Protein AF-A0A966B1C8-F1 (afdb_monomer_lite)

Structure (mmCIF, N/CA/C/O backbone):
data_AF-A0A966B1C8-F1
#
_entry.id   AF-A0A966B1C8-F1
#
loop_
_atom_site.group_PDB
_atom_site.id
_atom_site.type_symbol
_atom_site.label_atom_id
_atom_site.label_alt_id
_atom_site.label_comp_id
_atom_site.label_asym_id
_atom_site.label_entity_id
_atom_site.label_seq_id
_atom_site.pdbx_PDB_ins_code
_atom_site.Cartn_x
_atom_site.Cartn_y
_atom_site.Cartn_z
_atom_site.occupancy
_atom_site.B_iso_or_equiv
_atom_site.auth_seq_id
_atom_site.auth_comp_id
_atom_site.auth_asym_id
_atom_site.auth_atom_id
_atom_site.pdbx_PDB_model_num
ATOM 1 N N . MET A 1 1 ? 13.349 -4.631 -3.006 1.00 55.78 1 MET A N 1
ATOM 2 C CA . MET A 1 1 ? 12.345 -4.228 -4.010 1.00 55.78 1 MET A CA 1
ATOM 3 C C . MET A 1 1 ? 10.983 -4.462 -3.408 1.00 55.78 1 MET A C 1
ATOM 5 O O . MET A 1 1 ? 10.920 -5.235 -2.453 1.00 55.78 1 MET A O 1
ATOM 9 N N . THR A 1 2 ? 9.955 -3.720 -3.828 1.00 77.06 2 THR A N 1
ATOM 10 C CA . THR A 1 2 ? 8.865 -3.500 -2.881 1.00 77.06 2 THR A CA 1
ATOM 11 C C . THR A 1 2 ? 7.506 -3.206 -3.486 1.00 77.06 2 THR A C 1
ATOM 13 O O . THR A 1 2 ? 7.338 -2.278 -4.272 1.00 77.06 2 THR A O 1
ATOM 16 N N . PHE A 1 3 ? 6.513 -3.916 -2.971 1.00 93.81 3 PHE A N 1
ATOM 17 C CA . PHE A 1 3 ? 5.129 -3.490 -3.008 1.00 93.81 3 PHE A CA 1
ATOM 18 C C . PHE A 1 3 ? 4.892 -2.335 -2.038 1.00 93.81 3 PHE A C 1
ATOM 20 O O . PHE A 1 3 ? 5.454 -2.272 -0.942 1.00 93.81 3 PHE A O 1
ATOM 27 N N . TYR A 1 4 ? 4.004 -1.435 -2.429 1.00 96.00 4 TYR A N 1
ATOM 28 C CA . TYR A 1 4 ? 3.543 -0.354 -1.580 1.00 96.00 4 TYR A CA 1
ATOM 29 C C . TYR A 1 4 ? 2.048 -0.469 -1.375 1.00 96.00 4 TYR A C 1
ATOM 31 O O . TYR A 1 4 ? 1.288 -0.746 -2.304 1.00 96.00 4 TYR A O 1
ATOM 39 N N . GLN A 1 5 ? 1.634 -0.191 -0.150 1.00 96.62 5 GLN A N 1
ATOM 40 C CA . GLN A 1 5 ? 0.244 -0.076 0.238 1.00 96.62 5 GLN A CA 1
ATOM 41 C C . GLN A 1 5 ? -0.094 1.396 0.450 1.00 96.62 5 GLN A C 1
ATOM 43 O O . GLN A 1 5 ? 0.646 2.129 1.106 1.00 96.62 5 GLN A O 1
ATOM 48 N N . ASN A 1 6 ? -1.237 1.834 -0.059 1.00 96.38 6 ASN A N 1
ATOM 49 C CA . ASN A 1 6 ? -1.810 3.131 0.261 1.00 96.38 6 ASN A CA 1
ATOM 50 C C . ASN A 1 6 ? -2.993 2.935 1.223 1.00 96.38 6 ASN A C 1
ATOM 52 O O . ASN A 1 6 ? -4.094 2.557 0.801 1.00 96.38 6 ASN A O 1
ATOM 56 N N . PRO A 1 7 ? -2.791 3.192 2.527 1.00 94.75 7 PRO A N 1
ATOM 57 C CA . PRO A 1 7 ? -3.830 3.014 3.527 1.00 94.75 7 PRO A CA 1
ATOM 58 C C . PRO A 1 7 ? -4.771 4.226 3.635 1.00 94.75 7 PRO A C 1
ATOM 60 O O . PRO A 1 7 ? -5.633 4.214 4.513 1.00 94.75 7 PRO A O 1
ATOM 63 N N . PHE A 1 8 ? -4.604 5.284 2.826 1.00 94.88 8 PHE A N 1
ATOM 64 C CA . PHE A 1 8 ? -5.300 6.574 2.957 1.00 94.88 8 PHE A CA 1
ATOM 65 C C . PHE A 1 8 ? -6.515 6.713 2.021 1.00 94.88 8 PHE A C 1
ATOM 67 O O . PHE A 1 8 ? -6.762 5.863 1.171 1.00 94.88 8 PHE A O 1
ATOM 74 N N . SER A 1 9 ? -7.303 7.787 2.182 1.00 93.25 9 SER A N 1
ATOM 75 C CA . SER A 1 9 ? -8.534 8.050 1.407 1.00 93.25 9 SER A CA 1
ATOM 76 C C . SER A 1 9 ? -8.303 8.653 0.014 1.00 93.25 9 SER A C 1
ATOM 78 O O . SER A 1 9 ? -9.250 8.809 -0.764 1.00 93.25 9 SER A O 1
ATOM 80 N N . PHE A 1 10 ? -7.060 8.994 -0.324 1.00 92.69 10 PHE A N 1
ATOM 81 C CA . PHE A 1 10 ? -6.684 9.632 -1.583 1.00 92.69 10 PHE A CA 1
ATOM 82 C C . PHE A 1 10 ? -5.788 8.716 -2.416 1.00 92.69 10 PHE A C 1
ATOM 84 O O . PHE A 1 10 ? -5.006 7.943 -1.870 1.00 92.69 10 PHE A O 1
ATOM 91 N N . ASP A 1 11 ? -5.908 8.794 -3.741 1.00 93.88 11 ASP A N 1
ATOM 92 C CA . ASP A 1 11 ? -5.020 8.065 -4.648 1.00 93.88 11 ASP A CA 1
ATOM 93 C C . ASP A 1 11 ? -3.616 8.680 -4.575 1.00 93.88 11 ASP A C 1
ATOM 95 O O . ASP A 1 11 ? -3.452 9.900 -4.660 1.00 93.88 11 ASP A O 1
ATOM 99 N N . PHE A 1 12 ? -2.596 7.836 -4.454 1.00 95.06 12 PHE A N 1
ATOM 100 C CA . PHE A 1 12 ? -1.221 8.249 -4.687 1.00 95.06 12 PHE A CA 1
ATOM 101 C C . PHE A 1 12 ? -0.950 8.202 -6.189 1.00 95.06 12 PHE A C 1
ATOM 103 O O . PHE A 1 12 ? -1.266 7.214 -6.851 1.00 95.06 12 PHE A O 1
ATOM 110 N N . GLN A 1 13 ? -0.351 9.264 -6.722 1.00 92.81 13 GLN A N 1
ATOM 111 C CA . GLN A 1 13 ? 0.058 9.348 -8.118 1.00 92.81 13 GLN A CA 1
ATOM 112 C C . GLN A 1 13 ? 1.552 9.661 -8.176 1.00 92.81 13 GLN A C 1
ATOM 114 O O . GLN A 1 13 ? 1.958 10.826 -8.195 1.00 92.81 13 GLN A O 1
ATOM 119 N N . GLY A 1 14 ? 2.372 8.613 -8.206 1.00 89.38 14 GLY A N 1
ATOM 120 C CA . GLY A 1 14 ? 3.809 8.746 -8.376 1.00 89.38 14 GLY A CA 1
ATOM 121 C C . GLY A 1 14 ? 4.131 9.082 -9.824 1.00 89.38 14 GLY A C 1
ATOM 122 O O . GLY A 1 14 ? 3.851 8.290 -10.713 1.00 89.38 14 GLY A O 1
ATOM 123 N N . ASN A 1 15 ? 4.716 10.246 -10.086 1.00 89.00 15 ASN A N 1
ATOM 124 C CA . ASN A 1 15 ? 5.165 10.614 -11.426 1.00 89.00 15 ASN A CA 1
ATOM 125 C C . ASN A 1 15 ? 6.687 10.705 -11.433 1.00 89.00 15 ASN A C 1
ATOM 127 O O . ASN A 1 15 ? 7.268 11.471 -10.656 1.00 89.00 15 ASN A O 1
ATOM 131 N N . LEU A 1 16 ? 7.331 9.951 -12.321 1.00 85.94 16 LEU A N 1
ATOM 132 C CA . LEU A 1 16 ? 8.768 10.072 -12.523 1.00 85.94 16 LEU A CA 1
ATOM 133 C C . LEU A 1 16 ? 9.020 11.276 -13.432 1.00 85.94 16 LEU A C 1
ATOM 135 O O . LEU A 1 16 ? 8.851 11.202 -14.648 1.00 85.94 16 LEU A O 1
ATOM 139 N N . LEU A 1 17 ? 9.355 12.415 -12.826 1.00 79.94 17 LEU A N 1
ATOM 140 C CA . LEU A 1 17 ? 9.581 13.664 -13.548 1.00 79.94 17 LEU A CA 1
ATOM 141 C C . LEU A 1 17 ? 10.876 13.570 -14.356 1.00 79.94 17 LEU A C 1
ATOM 143 O O . LEU A 1 17 ? 11.970 13.792 -13.840 1.00 79.94 17 LEU A O 1
ATOM 147 N N . LEU A 1 18 ? 10.728 13.234 -15.632 1.00 75.56 18 LEU A N 1
ATOM 148 C CA . LEU A 1 18 ? 11.799 13.269 -16.617 1.00 75.56 18 LEU A CA 1
ATOM 149 C C . LEU A 1 18 ? 11.809 14.638 -17.312 1.00 75.56 18 LEU A C 1
ATOM 151 O O . LEU A 1 18 ? 10.839 15.393 -17.236 1.00 75.56 18 LEU A O 1
ATOM 155 N N . GLY A 1 19 ? 12.921 14.985 -17.965 1.00 67.38 19 GLY A N 1
ATOM 156 C CA . GLY A 1 19 ? 13.138 16.320 -18.544 1.00 67.38 19 GLY A CA 1
ATOM 157 C C . GLY A 1 19 ? 12.097 16.776 -19.582 1.00 67.38 19 GLY A C 1
ATOM 158 O O . GLY A 1 19 ? 12.041 17.964 -19.886 1.00 67.38 19 GLY A O 1
ATOM 159 N N . ASP A 1 20 ? 11.258 15.867 -20.091 1.00 70.12 20 ASP A N 1
ATOM 160 C CA . ASP A 1 20 ? 10.137 16.157 -20.990 1.00 70.12 20 ASP A CA 1
ATOM 161 C C . ASP A 1 20 ? 8.803 15.677 -20.396 1.00 70.12 20 ASP A C 1
ATOM 163 O O . ASP A 1 20 ? 8.658 14.533 -19.961 1.00 70.12 20 ASP A O 1
ATOM 167 N N . ARG A 1 21 ? 7.795 16.556 -20.443 1.00 67.81 21 ARG A N 1
ATOM 168 C CA . ARG A 1 21 ? 6.447 16.332 -19.912 1.00 67.81 21 ARG A CA 1
ATOM 169 C C . ARG A 1 21 ? 5.675 15.234 -20.649 1.00 67.81 21 ARG A C 1
ATOM 171 O O . ARG A 1 21 ? 4.786 14.636 -20.047 1.00 67.81 21 ARG A O 1
ATOM 178 N N . HIS A 1 22 ? 5.993 14.963 -21.915 1.00 69.38 22 HIS A N 1
ATOM 179 C CA . HIS A 1 22 ? 5.312 13.926 -22.701 1.00 69.38 22 HIS A CA 1
ATOM 180 C C . HIS A 1 22 ? 5.756 12.500 -22.347 1.00 69.38 22 HIS A C 1
ATOM 182 O O . HIS A 1 22 ? 5.072 11.548 -22.711 1.00 69.38 22 HIS A O 1
ATOM 188 N N . HIS A 1 23 ? 6.856 12.353 -21.604 1.00 72.06 23 HIS A N 1
ATOM 189 C CA . HIS A 1 23 ? 7.478 11.068 -21.282 1.00 72.06 23 HIS A CA 1
ATOM 190 C C . HIS A 1 23 ? 7.514 10.803 -19.772 1.00 72.06 23 HIS A C 1
ATOM 192 O O . HIS A 1 23 ? 8.441 10.166 -19.284 1.00 72.06 23 HIS A O 1
ATOM 198 N N . ILE A 1 24 ? 6.542 11.319 -19.013 1.00 83.06 24 ILE A N 1
ATOM 199 C CA . ILE A 1 24 ? 6.461 11.128 -17.559 1.00 83.06 24 ILE A CA 1
ATOM 200 C C . ILE A 1 24 ? 5.636 9.866 -17.273 1.00 83.06 24 ILE A C 1
ATOM 202 O O . ILE A 1 24 ? 4.405 9.926 -17.359 1.00 83.06 24 ILE A O 1
ATOM 206 N N . PRO A 1 25 ? 6.262 8.724 -16.926 1.00 87.38 25 PRO A N 1
ATOM 207 C CA . PRO A 1 25 ? 5.514 7.549 -16.518 1.00 87.38 25 PRO A CA 1
ATOM 208 C C . PRO A 1 25 ? 4.879 7.782 -15.142 1.00 87.38 25 PRO A C 1
ATOM 210 O O . PRO A 1 25 ? 5.487 8.358 -14.231 1.00 87.38 25 PRO A O 1
ATOM 213 N N . GLY A 1 26 ? 3.628 7.337 -15.023 1.00 89.25 26 GLY A N 1
ATOM 214 C CA . GLY A 1 26 ? 2.834 7.401 -13.802 1.00 89.25 26 GLY A CA 1
ATOM 215 C C . GLY A 1 26 ? 2.690 6.029 -13.142 1.00 89.25 26 GLY A C 1
ATOM 216 O O . GLY A 1 26 ? 2.437 5.034 -13.821 1.00 89.25 26 GLY A O 1
ATOM 217 N N . PHE A 1 27 ? 2.780 6.018 -11.817 1.00 92.06 27 PHE A N 1
ATOM 218 C CA . PHE A 1 27 ? 2.731 4.855 -10.935 1.00 92.06 27 PHE A CA 1
ATOM 219 C C . PHE A 1 27 ? 1.661 5.096 -9.858 1.00 92.06 27 PHE A C 1
ATOM 221 O O . 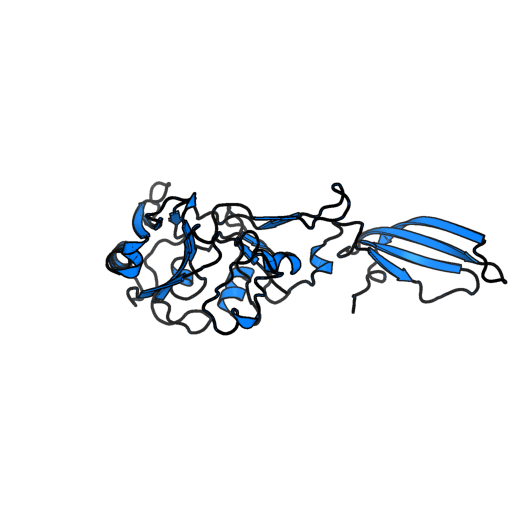PHE A 1 27 ? 1.961 5.614 -8.776 1.00 92.06 27 PHE A O 1
ATOM 228 N N . PRO A 1 28 ? 0.379 4.844 -10.178 1.00 93.19 28 PRO A N 1
ATOM 229 C CA . PRO A 1 28 ? -0.710 5.075 -9.245 1.00 93.19 28 PRO A CA 1
ATOM 230 C C . PRO A 1 28 ? -0.788 3.972 -8.186 1.00 93.19 28 PRO A C 1
ATOM 232 O O . PRO A 1 28 ? -0.783 2.793 -8.525 1.00 93.19 28 PRO A O 1
ATOM 235 N N . VAL A 1 29 ? -1.001 4.348 -6.925 1.00 95.50 29 VAL A N 1
ATOM 236 C CA . VAL A 1 29 ? -1.437 3.422 -5.868 1.00 95.50 29 VAL A CA 1
ATOM 237 C C . VAL A 1 29 ? -2.790 3.893 -5.361 1.00 95.50 29 VAL A C 1
ATOM 239 O O . VAL A 1 29 ? -2.927 4.991 -4.809 1.00 95.50 29 VAL A O 1
ATOM 242 N N . LYS A 1 30 ? -3.820 3.085 -5.607 1.00 95.88 30 LYS A N 1
ATOM 243 C CA . LYS A 1 30 ? -5.205 3.458 -5.307 1.00 95.88 30 LYS A CA 1
ATOM 244 C C . LYS A 1 30 ? -5.430 3.663 -3.817 1.00 95.88 30 LYS A C 1
ATOM 246 O O . LYS A 1 30 ? -4.783 3.038 -2.991 1.00 95.88 30 LYS A O 1
ATOM 251 N N . ARG A 1 31 ? -6.355 4.551 -3.477 1.00 94.94 31 ARG A N 1
ATOM 252 C CA . ARG A 1 31 ? -6.794 4.754 -2.097 1.00 94.94 31 ARG A CA 1
ATOM 253 C C . ARG A 1 31 ? -7.344 3.475 -1.472 1.00 94.94 31 ARG A C 1
ATOM 255 O O . ARG A 1 31 ? -7.846 2.597 -2.176 1.00 94.94 31 ARG A O 1
ATOM 262 N N . ASN A 1 32 ? -7.382 3.442 -0.145 1.00 95.25 32 ASN A N 1
ATOM 263 C CA . ASN A 1 32 ? -8.154 2.454 0.592 1.00 95.25 32 ASN A CA 1
ATOM 264 C C . ASN A 1 32 ? -9.657 2.698 0.407 1.00 95.25 32 ASN A C 1
ATOM 266 O O . ASN A 1 32 ? -10.190 3.743 0.780 1.00 95.25 32 ASN A O 1
ATOM 270 N N . ALA A 1 33 ? -10.353 1.719 -0.173 1.00 91.38 33 ALA A N 1
ATOM 271 C CA . ALA A 1 33 ? -11.790 1.802 -0.420 1.00 91.38 33 ALA A CA 1
ATOM 272 C C . ALA A 1 33 ? -12.627 1.767 0.872 1.00 91.38 33 ALA A C 1
ATOM 274 O O . ALA A 1 33 ? -13.758 2.244 0.874 1.00 91.38 33 ALA A O 1
ATOM 275 N N . GLY A 1 34 ? -12.082 1.222 1.966 1.00 85.62 34 GLY A N 1
ATOM 276 C CA . GLY A 1 34 ? -12.702 1.209 3.296 1.00 85.62 34 GLY A CA 1
ATOM 277 C C . GLY A 1 34 ? -12.485 2.501 4.079 1.00 85.62 34 GLY A C 1
ATOM 278 O O . GLY A 1 34 ? -12.726 2.541 5.285 1.00 85.62 34 GLY A O 1
ATOM 279 N N . ARG A 1 35 ? -11.988 3.555 3.421 1.00 91.25 35 ARG A N 1
ATOM 280 C CA . ARG A 1 35 ? -11.538 4.769 4.085 1.00 91.25 35 ARG A CA 1
ATOM 281 C C . ARG A 1 35 ? -12.211 6.024 3.551 1.00 91.25 35 ARG A C 1
ATOM 283 O O . ARG A 1 35 ? -12.173 6.314 2.358 1.00 91.25 35 ARG A O 1
ATOM 290 N N . GLY A 1 36 ? -12.790 6.788 4.472 1.00 89.06 36 GLY A N 1
ATOM 291 C CA . GLY A 1 36 ? -13.156 8.182 4.257 1.00 89.06 36 GLY A CA 1
ATOM 292 C C . GLY A 1 36 ? -12.055 9.116 4.752 1.00 89.06 36 GLY A C 1
ATOM 293 O O . GLY A 1 36 ? -11.049 8.682 5.310 1.00 89.06 36 GLY A O 1
ATOM 294 N N . ASP A 1 37 ? -12.251 10.416 4.575 1.00 87.25 37 ASP A N 1
ATOM 295 C CA . ASP A 1 37 ? -11.238 11.409 4.945 1.00 87.25 37 ASP A CA 1
ATOM 296 C C . ASP A 1 37 ? -10.959 11.464 6.457 1.00 87.25 37 ASP A C 1
ATOM 298 O O . ASP A 1 37 ? -9.845 11.777 6.870 1.00 87.25 37 ASP A O 1
ATOM 302 N N . ASP A 1 38 ? -11.954 11.136 7.286 1.00 91.69 38 ASP A N 1
ATOM 303 C CA . ASP A 1 38 ? -11.872 11.139 8.749 1.00 91.69 38 ASP A CA 1
ATOM 304 C C . ASP A 1 38 ? -12.222 9.786 9.397 1.00 91.69 38 ASP A C 1
ATOM 306 O O . ASP A 1 38 ? -12.244 9.681 10.626 1.00 91.69 38 ASP A O 1
ATOM 310 N N . LEU A 1 39 ? -12.501 8.746 8.607 1.00 93.00 39 LEU A N 1
ATOM 311 C CA . LEU A 1 39 ? -12.979 7.457 9.112 1.00 93.00 39 LEU A CA 1
ATOM 312 C C . LEU A 1 39 ? -12.324 6.268 8.412 1.00 93.00 39 LEU A C 1
ATOM 314 O O . LEU A 1 39 ? -12.053 6.317 7.215 1.00 93.00 39 LEU A O 1
ATOM 318 N N . ALA A 1 40 ? -12.140 5.180 9.152 1.00 94.12 40 ALA A N 1
ATOM 319 C CA . ALA A 1 40 ? -11.788 3.862 8.638 1.00 94.12 40 ALA A CA 1
ATOM 320 C C . ALA A 1 40 ? -12.891 2.863 9.011 1.00 94.12 40 ALA A C 1
ATOM 322 O O . ALA A 1 40 ? -13.359 2.856 10.152 1.00 94.12 40 ALA A O 1
ATOM 323 N N . MET A 1 41 ? -13.304 2.043 8.050 1.00 92.81 41 MET A N 1
ATOM 324 C CA . MET A 1 41 ? -14.328 1.012 8.200 1.00 92.81 41 MET A CA 1
ATOM 325 C C . MET A 1 41 ? -13.679 -0.373 8.139 1.00 92.81 41 MET A C 1
ATOM 327 O O . MET A 1 41 ? -12.904 -0.644 7.224 1.00 92.81 41 MET A O 1
ATOM 331 N N . ALA A 1 42 ? -14.023 -1.240 9.089 1.00 92.31 42 ALA A N 1
ATOM 332 C CA . ALA A 1 42 ? -13.671 -2.656 9.046 1.00 92.31 42 ALA A CA 1
ATOM 333 C C . ALA A 1 42 ? -14.444 -3.344 7.913 1.00 92.31 42 ALA A C 1
ATOM 335 O O . ALA A 1 42 ? -15.655 -3.139 7.785 1.00 92.31 42 ALA A O 1
ATOM 336 N N . TRP A 1 43 ? -13.763 -4.134 7.081 1.00 88.69 43 TRP A N 1
ATOM 337 C CA . TRP A 1 43 ? -14.427 -4.874 6.004 1.00 88.69 43 TRP A CA 1
ATOM 338 C C . TRP A 1 43 ? -15.120 -6.136 6.498 1.00 88.69 43 TRP A C 1
ATOM 340 O O . TRP A 1 43 ? -16.155 -6.499 5.936 1.00 88.69 43 TRP A O 1
ATOM 350 N N . GLU A 1 44 ? -14.589 -6.749 7.555 1.00 87.12 44 GLU A N 1
ATOM 351 C CA . GLU A 1 44 ? -15.208 -7.914 8.167 1.00 87.12 44 GLU A CA 1
ATOM 352 C C . GLU A 1 44 ? -16.259 -7.540 9.201 1.00 87.12 44 GLU A C 1
ATOM 354 O O . GLU A 1 44 ? -16.190 -6.512 9.884 1.00 87.12 44 GLU A O 1
ATOM 359 N N . SER A 1 45 ? -17.253 -8.412 9.311 1.00 84.50 45 SER A N 1
ATOM 360 C CA . SER A 1 45 ? -18.278 -8.338 10.338 1.00 84.50 45 SER A CA 1
ATOM 361 C C . SER A 1 45 ? -18.080 -9.462 11.345 1.00 84.50 45 SER A C 1
ATOM 363 O O . SER A 1 45 ? -17.942 -10.625 10.974 1.00 84.50 45 SER A O 1
ATOM 365 N N . GLY A 1 46 ? -18.060 -9.101 12.629 1.00 81.88 46 GLY A N 1
ATOM 366 C CA . GLY A 1 46 ? -17.820 -10.060 13.699 1.00 81.88 46 GLY A CA 1
ATOM 367 C C . GLY A 1 46 ? -18.906 -11.146 13.820 1.00 81.88 46 GLY A C 1
ATOM 368 O O . GLY A 1 46 ? -19.975 -11.053 13.215 1.00 81.88 46 GLY A O 1
ATOM 369 N N . PRO A 1 47 ? -18.690 -12.149 14.684 1.00 90.56 47 PRO A N 1
ATOM 370 C CA . PRO A 1 47 ? -17.656 -12.181 15.716 1.00 90.56 47 PRO A CA 1
ATOM 371 C C . PRO A 1 47 ? -16.247 -12.458 15.171 1.00 90.56 47 PRO A C 1
ATOM 373 O O . PRO A 1 47 ? -16.086 -13.191 14.202 1.00 90.56 47 PRO A O 1
ATOM 376 N N . PHE A 1 48 ? -15.237 -11.880 15.819 1.00 93.31 48 PHE A N 1
ATOM 377 C CA . PHE A 1 48 ? -13.830 -11.993 15.437 1.00 93.31 48 PHE A CA 1
ATOM 378 C C . PHE A 1 48 ? -13.076 -12.946 16.361 1.00 93.31 48 PHE A C 1
ATOM 380 O O . PHE A 1 48 ? -13.296 -12.947 17.573 1.00 93.31 48 PHE A O 1
ATOM 387 N N . ASP A 1 49 ? -12.139 -13.701 15.798 1.00 94.31 49 ASP A N 1
ATOM 388 C CA . ASP A 1 49 ? -11.144 -14.424 16.584 1.00 94.31 49 ASP A CA 1
ATOM 389 C C . ASP A 1 49 ? -9.932 -13.517 16.818 1.00 94.31 49 ASP A C 1
ATOM 391 O O . ASP A 1 49 ? -9.103 -13.313 15.930 1.00 94.31 49 ASP A O 1
ATOM 395 N N . LEU A 1 50 ? -9.861 -12.938 18.016 1.00 95.56 50 LEU A N 1
ATOM 396 C CA . LEU A 1 50 ? -8.721 -12.142 18.476 1.00 95.56 50 LEU A CA 1
ATOM 397 C C . LEU A 1 50 ? -7.781 -12.961 19.368 1.00 95.56 50 LEU A C 1
ATOM 399 O O . LEU A 1 50 ? -6.894 -12.397 20.012 1.00 95.56 50 LEU A O 1
ATOM 403 N N . SER A 1 51 ? -7.974 -14.282 19.421 1.00 94.81 51 SER A N 1
ATOM 404 C CA . SER A 1 51 ? -7.116 -15.174 20.181 1.00 94.81 51 SER A CA 1
ATOM 405 C C . SER A 1 51 ? -5.872 -15.587 19.395 1.00 94.81 51 SER A C 1
ATOM 407 O O . SER A 1 51 ? -5.846 -15.636 18.164 1.00 94.81 51 SER A O 1
ATOM 409 N N . GLY A 1 52 ? -4.800 -15.882 20.129 1.00 94.00 52 GLY A N 1
ATOM 410 C CA . GLY A 1 52 ? -3.542 -16.337 19.544 1.00 94.00 52 GLY A CA 1
ATOM 411 C C . GLY A 1 52 ? -2.746 -15.229 18.852 1.00 94.00 52 GLY A C 1
ATOM 412 O O . GLY A 1 52 ? -2.730 -14.080 19.297 1.00 94.00 52 GLY A O 1
ATOM 413 N N . ASN A 1 53 ? -2.036 -15.608 17.788 1.00 96.00 53 ASN A N 1
ATOM 414 C CA . ASN A 1 53 ? -1.046 -14.760 17.135 1.00 96.00 53 ASN A CA 1
ATOM 415 C C . ASN A 1 53 ? -1.322 -14.583 15.640 1.00 96.00 53 ASN A C 1
ATOM 417 O O . ASN A 1 53 ? -1.976 -15.423 15.021 1.00 96.00 53 ASN A O 1
ATOM 421 N N . ASP A 1 54 ? -0.786 -13.499 15.087 1.00 94.38 54 ASP A N 1
ATOM 422 C CA . ASP A 1 54 ? -0.767 -13.209 13.660 1.00 94.38 54 ASP A CA 1
ATOM 423 C C . ASP A 1 54 ? 0.258 -14.063 12.904 1.00 94.38 54 ASP A C 1
ATOM 425 O O . ASP A 1 54 ? 0.966 -14.887 13.497 1.00 94.38 54 ASP A O 1
ATOM 429 N N . ALA A 1 55 ? 0.335 -13.876 11.583 1.00 93.38 55 ALA A N 1
ATOM 430 C CA . ALA A 1 55 ? 1.274 -14.605 10.731 1.00 93.38 55 ALA A CA 1
ATOM 431 C C . ALA A 1 55 ? 2.760 -14.394 11.107 1.00 93.38 55 ALA A C 1
ATOM 433 O O . ALA A 1 55 ? 3.603 -15.229 10.770 1.00 93.38 55 ALA A O 1
ATOM 434 N N . ASP A 1 56 ? 3.076 -13.332 11.856 1.00 94.50 56 ASP A N 1
ATOM 435 C CA . ASP A 1 56 ? 4.417 -12.998 12.352 1.00 94.50 56 ASP A CA 1
ATOM 436 C C . ASP A 1 56 ? 4.596 -13.316 13.850 1.00 94.50 56 ASP A C 1
ATOM 438 O O . ASP A 1 56 ? 5.544 -12.861 14.492 1.00 94.50 56 ASP A O 1
ATOM 442 N N . ALA A 1 57 ? 3.701 -14.129 14.422 1.00 95.12 57 ALA A N 1
ATOM 443 C CA . ALA A 1 57 ? 3.706 -14.553 15.820 1.00 95.12 57 ALA A CA 1
ATOM 444 C C . ALA A 1 57 ? 3.502 -13.426 16.861 1.00 95.12 57 ALA A C 1
ATOM 446 O O . ALA A 1 57 ? 3.769 -13.626 18.050 1.00 95.12 57 ALA A O 1
ATOM 447 N N . ASN A 1 58 ? 2.979 -12.266 16.461 1.00 95.19 58 ASN A N 1
ATOM 448 C CA . ASN A 1 58 ? 2.546 -11.216 17.380 1.00 95.19 58 ASN A CA 1
ATOM 449 C C . ASN A 1 58 ? 1.117 -11.464 17.869 1.00 95.19 58 ASN A C 1
ATOM 451 O O . ASN A 1 58 ? 0.278 -11.943 17.119 1.00 95.19 58 ASN A O 1
ATOM 455 N N . SER A 1 59 ? 0.799 -11.054 19.098 1.00 95.50 59 SER A N 1
ATOM 456 C CA . SER A 1 59 ? -0.554 -11.209 19.652 1.00 95.50 59 SER A CA 1
ATOM 457 C C . SER A 1 59 ? -1.629 -10.508 18.806 1.00 95.50 59 SER A C 1
ATOM 459 O O . SER A 1 59 ? -1.489 -9.318 18.493 1.00 95.50 59 SER A O 1
ATOM 461 N N . ARG A 1 60 ? -2.712 -11.230 18.480 1.00 95.31 60 ARG A N 1
ATOM 462 C CA . ARG A 1 60 ? -3.879 -10.721 17.726 1.00 95.31 60 ARG A CA 1
ATOM 463 C C . ARG A 1 60 ? -4.811 -9.836 18.542 1.00 95.31 60 ARG A C 1
ATOM 465 O O . ARG A 1 60 ? -5.616 -9.111 17.972 1.00 95.31 60 ARG A O 1
ATOM 472 N N . ASP A 1 61 ? -4.656 -9.805 19.857 1.00 96.44 61 ASP A N 1
ATOM 473 C CA . ASP A 1 61 ? -5.444 -8.957 20.755 1.00 96.44 61 ASP A CA 1
ATOM 474 C C . ASP A 1 61 ? -4.956 -7.498 20.816 1.00 96.44 61 ASP A C 1
ATOM 476 O O . ASP A 1 61 ? -5.327 -6.754 21.716 1.00 96.44 61 ASP A O 1
ATOM 480 N N . THR A 1 62 ? -4.099 -7.058 19.893 1.00 97.31 62 THR A N 1
ATOM 481 C CA . THR A 1 62 ? -3.541 -5.701 19.902 1.00 97.31 62 THR A CA 1
ATOM 482 C C . THR A 1 62 ? -3.841 -4.983 18.592 1.00 97.31 62 THR A C 1
ATOM 484 O O . THR A 1 62 ? -3.380 -5.403 17.534 1.00 97.31 62 THR A O 1
ATOM 487 N N . LEU A 1 63 ? -4.556 -3.857 18.653 1.00 97.25 63 LEU A N 1
ATOM 488 C CA . LEU A 1 63 ? -4.723 -2.954 17.512 1.00 97.25 63 LEU A CA 1
ATOM 489 C C . LEU A 1 63 ? -3.654 -1.862 17.553 1.00 97.25 63 LEU A C 1
ATOM 491 O O . LEU A 1 63 ? -3.526 -1.158 18.555 1.00 97.25 63 LEU A O 1
ATOM 495 N N . VAL A 1 64 ? -2.910 -1.692 16.461 1.00 96.56 64 VAL A N 1
ATOM 496 C CA . VAL A 1 64 ? -1.877 -0.656 16.353 1.00 96.56 64 VAL A CA 1
ATOM 497 C C . VAL A 1 64 ? -2.303 0.398 15.340 1.00 96.56 64 VAL A C 1
ATOM 499 O O . VAL A 1 64 ? -2.614 0.084 14.191 1.00 96.56 64 VAL A O 1
ATOM 502 N N . ILE A 1 65 ? -2.305 1.660 15.766 1.00 95.94 65 ILE A N 1
ATOM 503 C CA . ILE A 1 65 ? -2.642 2.805 14.919 1.00 95.94 65 ILE A CA 1
ATOM 504 C C . ILE A 1 65 ? -1.476 3.783 14.929 1.00 95.94 65 ILE A C 1
ATOM 506 O O . ILE A 1 65 ? -1.025 4.238 15.981 1.00 95.94 65 ILE A O 1
ATOM 510 N N . TRP A 1 66 ? -1.035 4.145 13.734 1.00 94.38 66 TRP A N 1
ATOM 511 C CA . TRP A 1 66 ? -0.066 5.202 13.507 1.00 94.38 66 TRP A CA 1
ATOM 512 C C . TRP A 1 66 ? -0.790 6.485 13.148 1.00 94.38 66 TRP A C 1
ATOM 514 O O . TRP A 1 66 ? -1.756 6.462 12.389 1.00 94.38 66 TRP A O 1
ATOM 524 N N . PHE A 1 67 ? -0.339 7.617 13.674 1.00 92.56 67 PHE A N 1
ATOM 525 C CA . PHE A 1 67 ? -0.945 8.907 13.376 1.00 92.56 67 PHE A CA 1
ATOM 526 C C . PHE A 1 67 ? 0.070 10.042 13.400 1.00 92.56 67 PHE A C 1
ATOM 528 O O . PHE A 1 67 ? 1.040 10.017 14.150 1.00 92.56 67 PHE A O 1
ATOM 535 N N . ALA A 1 68 ? -0.186 11.068 12.600 1.00 90.25 68 ALA A N 1
ATOM 536 C CA . ALA A 1 68 ? 0.627 12.268 12.524 1.00 90.25 68 ALA A CA 1
ATOM 537 C C . ALA A 1 68 ? -0.255 13.511 12.477 1.00 90.25 68 ALA A C 1
ATOM 539 O O . ALA A 1 68 ? -1.385 13.499 11.975 1.00 90.25 68 ALA A O 1
ATOM 540 N N . ARG A 1 69 ? 0.293 14.614 12.982 1.00 88.56 69 ARG A N 1
ATOM 541 C CA . ARG A 1 69 ? -0.333 15.933 12.903 1.00 88.56 69 ARG A CA 1
ATOM 542 C C . ARG A 1 69 ? 0.324 16.770 11.815 1.00 88.56 69 ARG A C 1
ATOM 544 O O . ARG A 1 69 ? 1.525 16.675 11.581 1.00 88.56 69 ARG A O 1
ATOM 551 N N . ASN A 1 70 ? -0.456 17.663 11.215 1.00 83.31 70 ASN A N 1
ATOM 552 C CA . ASN A 1 70 ? 0.037 18.599 10.203 1.00 83.31 70 ASN A CA 1
ATOM 553 C C . ASN A 1 70 ? 0.902 19.742 10.781 1.00 83.31 70 ASN A C 1
ATOM 555 O O . ASN A 1 70 ? 1.267 20.667 10.068 1.00 83.31 70 ASN A O 1
ATOM 559 N N . THR A 1 71 ? 1.219 19.731 12.079 1.00 77.12 71 THR A N 1
ATOM 560 C CA . THR A 1 71 ? 2.122 20.737 12.669 1.00 77.12 71 THR A CA 1
ATOM 561 C C . THR A 1 71 ? 3.518 20.673 12.063 1.00 77.12 71 THR A C 1
ATOM 563 O O . THR A 1 71 ? 4.178 21.699 11.966 1.00 77.12 71 THR A O 1
ATOM 566 N N . ASP A 1 72 ? 3.913 19.485 11.610 1.00 70.12 72 ASP A N 1
ATOM 567 C CA . ASP A 1 72 ? 5.221 19.209 11.028 1.00 70.12 72 ASP A CA 1
ATOM 568 C C . ASP A 1 72 ? 5.062 18.558 9.646 1.00 70.12 72 ASP A C 1
ATOM 570 O O . ASP A 1 72 ? 5.761 17.599 9.345 1.00 70.12 72 ASP A O 1
ATOM 574 N N . GLU A 1 73 ? 4.078 18.984 8.842 1.00 78.00 73 GLU A N 1
ATOM 575 C CA . GLU A 1 73 ? 3.828 18.444 7.487 1.00 78.00 73 GLU A CA 1
ATOM 576 C C . GLU A 1 73 ? 3.639 16.909 7.455 1.00 78.00 73 GLU A C 1
ATOM 578 O O . GLU A 1 73 ? 3.999 16.226 6.497 1.00 78.00 73 GLU A O 1
ATOM 583 N N . PHE A 1 74 ? 3.069 16.345 8.527 1.00 82.62 74 PHE A N 1
ATOM 584 C CA . PHE A 1 74 ? 2.921 14.898 8.731 1.00 82.62 74 PHE A CA 1
ATOM 585 C C . PHE A 1 74 ? 4.242 14.119 8.732 1.00 82.62 74 PHE A C 1
ATOM 587 O O . PHE A 1 74 ? 4.266 12.951 8.356 1.00 82.62 74 PHE A O 1
ATOM 594 N N . THR A 1 75 ? 5.338 14.737 9.163 1.00 77.56 75 THR A N 1
ATOM 595 C CA . THR A 1 75 ? 6.614 14.033 9.336 1.00 77.56 75 THR A CA 1
ATOM 596 C C . THR A 1 75 ? 6.654 13.261 10.650 1.00 77.56 75 THR A C 1
ATOM 598 O O . THR A 1 75 ? 7.072 12.115 10.679 1.00 77.56 75 THR A O 1
ATOM 601 N N . ASN A 1 76 ? 6.132 13.808 11.744 1.00 80.56 76 ASN A N 1
ATOM 602 C CA . ASN A 1 76 ? 6.189 13.144 13.047 1.00 80.56 76 ASN A CA 1
ATOM 603 C C . ASN A 1 76 ? 5.022 12.163 13.256 1.00 80.56 76 ASN A C 1
ATOM 605 O O . ASN A 1 76 ? 3.936 12.563 13.686 1.00 80.56 76 ASN A O 1
ATOM 609 N N . TRP A 1 77 ? 5.260 10.874 12.988 1.00 87.38 77 TRP A N 1
ATOM 610 C CA . TRP A 1 77 ? 4.300 9.788 13.220 1.00 87.38 77 TRP A CA 1
ATOM 611 C C . TRP A 1 77 ? 4.458 9.169 14.609 1.00 87.38 77 TRP A C 1
ATOM 613 O O . TRP A 1 77 ? 5.515 8.645 14.947 1.00 87.38 77 TRP A O 1
ATOM 623 N N . GLY A 1 78 ? 3.398 9.217 15.412 1.00 88.44 78 GLY A N 1
ATOM 624 C CA . GLY A 1 78 ? 3.282 8.509 16.683 1.00 88.44 78 GLY A CA 1
ATOM 625 C C . GLY A 1 78 ? 2.502 7.205 16.536 1.00 88.44 78 GLY A C 1
ATOM 626 O O . GLY A 1 78 ? 1.703 7.051 15.613 1.00 88.44 78 GLY A O 1
ATOM 627 N N . GLN A 1 79 ? 2.712 6.290 17.478 1.00 91.81 79 GLN A N 1
ATOM 628 C CA . GLN A 1 79 ? 2.023 5.005 17.553 1.00 91.81 79 GLN A CA 1
ATOM 629 C C . GLN A 1 79 ? 1.152 4.953 18.812 1.00 91.81 79 GLN A C 1
ATOM 631 O O . GLN A 1 79 ? 1.592 5.354 19.891 1.00 91.81 79 GLN A O 1
ATOM 636 N N . ILE A 1 80 ? -0.059 4.416 18.683 1.00 94.25 80 ILE A N 1
ATOM 637 C CA . ILE A 1 80 ? -0.836 3.879 19.804 1.00 94.25 80 ILE A CA 1
ATOM 638 C C . ILE A 1 80 ? -1.032 2.378 19.604 1.00 94.25 80 ILE A C 1
ATOM 640 O O . ILE A 1 80 ? -1.303 1.925 18.493 1.00 94.25 80 ILE A O 1
ATOM 644 N N . SER A 1 81 ? -0.905 1.624 20.691 1.00 95.69 81 SER A N 1
ATOM 645 C CA . SER A 1 81 ? -1.173 0.187 20.734 1.00 95.69 81 SER A CA 1
ATOM 646 C C . SER A 1 81 ? -2.266 -0.049 21.763 1.00 95.69 81 SER A C 1
ATOM 648 O O . SER A 1 81 ? -2.066 0.252 22.937 1.00 95.69 81 SER A O 1
ATOM 650 N N . ILE A 1 82 ? -3.411 -0.559 21.323 1.00 97.06 82 ILE A N 1
ATOM 651 C CA . ILE A 1 82 ? -4.592 -0.743 22.158 1.00 97.06 82 ILE A CA 1
ATOM 652 C C . ILE A 1 82 ? -4.812 -2.233 22.370 1.00 97.06 82 ILE A C 1
ATOM 654 O O . ILE A 1 82 ? -4.920 -2.983 21.399 1.00 97.06 82 ILE A O 1
ATOM 658 N N . ALA A 1 83 ? -4.908 -2.647 23.631 1.00 96.75 83 ALA A N 1
ATOM 659 C CA . ALA A 1 83 ? -5.309 -4.003 23.973 1.00 96.75 83 ALA A CA 1
ATOM 660 C C . ALA A 1 83 ? -6.819 -4.172 23.753 1.00 96.75 83 ALA A C 1
ATOM 662 O O . ALA A 1 83 ? -7.637 -3.416 24.282 1.00 96.75 83 ALA A O 1
ATOM 663 N N . LEU A 1 84 ? -7.177 -5.173 22.964 1.00 96.38 84 LEU A N 1
ATOM 664 C CA . LEU A 1 84 ? -8.534 -5.623 22.716 1.00 96.38 84 LEU A CA 1
ATOM 665 C C . LEU A 1 84 ? -8.839 -6.867 23.563 1.00 96.38 84 LEU A C 1
ATOM 667 O O . LEU A 1 84 ? -7.932 -7.493 24.115 1.00 96.38 84 LEU A O 1
ATOM 671 N N . PRO A 1 85 ? -10.120 -7.247 23.689 1.00 94.75 85 PRO A N 1
ATOM 672 C CA . PRO A 1 85 ? -10.484 -8.536 24.257 1.00 94.75 85 PRO A CA 1
ATOM 673 C C . PRO A 1 85 ? -9.813 -9.695 23.495 1.00 94.75 85 PRO A C 1
ATOM 675 O O . PRO A 1 85 ? -9.792 -9.704 22.268 1.00 94.75 85 PRO A O 1
ATOM 678 N N . ASN A 1 86 ? -9.278 -10.673 24.226 1.00 93.44 86 ASN A N 1
ATOM 679 C CA . ASN A 1 86 ? -8.543 -11.824 23.686 1.00 93.44 86 ASN A CA 1
ATOM 680 C C . ASN A 1 86 ? -9.440 -13.076 23.668 1.00 93.44 86 ASN A C 1
ATOM 682 O O . ASN A 1 86 ? -9.195 -14.066 24.360 1.00 93.44 86 ASN A O 1
ATOM 686 N N . GLY A 1 87 ? -10.562 -12.979 22.959 1.00 92.69 87 GLY A N 1
ATOM 687 C CA . GLY A 1 87 ? -11.527 -14.062 22.799 1.00 92.69 87 GLY A CA 1
ATOM 688 C C . GLY A 1 87 ? -11.588 -14.567 21.361 1.00 92.69 87 GLY A C 1
ATOM 689 O O . GLY A 1 87 ? -11.283 -13.845 20.416 1.00 92.69 87 GLY A O 1
ATOM 690 N N . ALA A 1 88 ? -12.046 -15.808 21.194 1.00 91.38 88 ALA A N 1
ATOM 691 C CA . ALA A 1 88 ? -12.220 -16.429 19.878 1.00 91.38 88 ALA A CA 1
ATOM 692 C C . ALA A 1 88 ? -13.536 -16.042 19.165 1.00 91.38 88 ALA A C 1
ATOM 694 O O . ALA A 1 88 ? -13.843 -16.567 18.099 1.00 91.38 88 ALA A O 1
ATOM 695 N N . ALA A 1 89 ? -14.358 -15.184 19.781 1.00 92.88 89 ALA A N 1
ATOM 696 C CA . ALA A 1 89 ? -15.658 -14.771 19.252 1.00 92.88 89 ALA A CA 1
ATOM 697 C C . ALA A 1 89 ? -16.059 -13.372 19.756 1.00 92.88 89 ALA A C 1
ATOM 699 O O . ALA A 1 89 ? -17.121 -13.179 20.353 1.00 92.88 89 ALA A O 1
ATOM 700 N N . GLU A 1 90 ? -15.190 -12.390 19.548 1.00 94.50 90 GLU A N 1
ATOM 701 C CA . GLU A 1 90 ? -15.398 -11.021 20.007 1.00 94.50 90 GLU A CA 1
ATOM 702 C C . GLU A 1 90 ? -16.355 -10.251 19.105 1.00 94.50 90 GLU A C 1
ATOM 704 O O . GLU A 1 90 ? -16.233 -10.243 17.883 1.00 94.50 90 GLU A O 1
ATOM 709 N N . THR A 1 91 ? -17.337 -9.582 19.704 1.00 92.75 91 THR A N 1
ATOM 710 C CA . THR A 1 91 ? -18.344 -8.828 18.946 1.00 92.75 91 THR A CA 1
ATOM 711 C C . THR A 1 91 ? -17.866 -7.412 18.638 1.00 92.75 91 THR A C 1
ATOM 713 O O . THR A 1 91 ? -17.078 -6.835 19.392 1.00 92.75 91 THR A O 1
ATOM 716 N N . ASN A 1 92 ? -18.429 -6.791 17.595 1.00 92.00 92 ASN A N 1
ATOM 717 C CA . ASN A 1 92 ? -18.204 -5.367 17.326 1.00 92.00 92 ASN A CA 1
ATOM 718 C C . ASN A 1 92 ? -18.490 -4.492 18.560 1.00 92.00 92 ASN A C 1
ATOM 720 O O . ASN A 1 92 ? -17.757 -3.544 18.831 1.00 92.00 92 ASN A O 1
ATOM 724 N N . ALA A 1 93 ? -19.532 -4.815 19.334 1.00 91.00 93 ALA A N 1
ATOM 725 C CA . ALA A 1 93 ? -19.888 -4.073 20.538 1.00 91.00 93 ALA A CA 1
ATOM 726 C C . ALA A 1 93 ? -18.804 -4.181 21.623 1.00 91.00 93 ALA A C 1
ATOM 728 O O . ALA A 1 93 ? -18.427 -3.164 22.207 1.00 91.00 93 ALA A O 1
ATOM 729 N N . THR A 1 94 ? -18.259 -5.381 21.858 1.00 93.75 94 THR A N 1
ATOM 730 C CA . THR A 1 94 ? -17.175 -5.584 22.834 1.00 93.75 94 THR A CA 1
ATOM 731 C C . THR A 1 94 ? -15.918 -4.816 22.423 1.00 93.75 94 THR A C 1
ATOM 733 O O . THR A 1 94 ? -15.320 -4.116 23.239 1.00 93.75 94 THR A O 1
ATOM 736 N N . ILE A 1 95 ? -15.554 -4.887 21.141 1.00 95.56 95 ILE A N 1
ATOM 737 C CA . ILE A 1 95 ? -14.370 -4.213 20.593 1.00 95.56 95 ILE A CA 1
ATOM 738 C C . ILE A 1 95 ? -14.540 -2.691 20.635 1.00 95.56 95 ILE A C 1
ATOM 740 O O . ILE A 1 95 ? -13.640 -1.978 21.075 1.00 95.56 95 ILE A O 1
ATOM 744 N N . SER A 1 96 ? -15.712 -2.177 20.252 1.00 95.19 96 SER A N 1
ATOM 745 C CA . SER A 1 96 ? -16.025 -0.747 20.333 1.00 95.19 96 SER A CA 1
ATOM 746 C C . SER A 1 96 ? -15.971 -0.227 21.771 1.00 95.19 96 SER A C 1
ATOM 748 O O . SER A 1 96 ? -15.428 0.854 22.012 1.00 95.19 96 SER A O 1
ATOM 750 N N . ALA A 1 97 ? -16.485 -0.999 22.733 1.00 95.50 97 ALA A N 1
ATOM 751 C CA . ALA A 1 97 ? -16.412 -0.653 24.146 1.00 95.50 97 ALA A CA 1
ATOM 752 C C . ALA A 1 97 ? -14.961 -0.615 24.650 1.00 95.50 97 ALA A C 1
ATOM 754 O O . ALA A 1 97 ? -14.584 0.351 25.311 1.00 95.50 97 ALA A O 1
ATOM 755 N N . ALA A 1 98 ? -14.139 -1.609 24.297 1.00 96.31 98 ALA A N 1
ATOM 756 C CA . ALA A 1 98 ? -12.726 -1.655 24.674 1.00 96.31 98 ALA A CA 1
ATOM 757 C C . ALA A 1 98 ? -11.935 -0.470 24.096 1.00 96.31 98 ALA A C 1
ATOM 759 O O . ALA A 1 98 ? -11.242 0.228 24.835 1.00 96.31 98 ALA A O 1
ATOM 760 N N . LEU A 1 99 ? -12.109 -0.174 22.803 1.00 97.19 99 LEU A N 1
ATOM 761 C CA . LEU A 1 99 ? -11.440 0.949 22.139 1.00 97.19 99 LEU A CA 1
ATOM 762 C C . LEU A 1 99 ? -11.834 2.297 22.757 1.00 97.19 99 LEU A C 1
ATOM 764 O O . LEU A 1 99 ? -10.973 3.124 23.040 1.00 97.19 99 LEU A O 1
ATOM 768 N N . ASN A 1 100 ? -13.124 2.526 23.016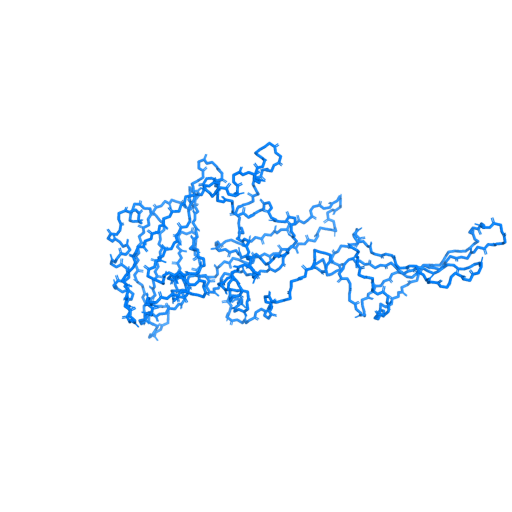 1.00 97.31 100 ASN A N 1
ATOM 769 C CA . ASN A 1 100 ? -13.580 3.778 23.626 1.00 97.31 100 ASN A CA 1
ATOM 770 C C . ASN A 1 100 ? -13.206 3.906 25.117 1.00 97.31 100 ASN A C 1
ATOM 772 O O . ASN A 1 100 ? -13.159 5.028 25.622 1.00 97.31 100 ASN A O 1
ATOM 776 N N . ALA A 1 101 ? -12.955 2.794 25.818 1.00 97.25 101 ALA A N 1
ATOM 777 C CA . ALA A 1 101 ? -12.482 2.794 27.203 1.00 97.25 101 ALA A CA 1
ATOM 778 C C . ALA A 1 101 ? -10.977 3.091 27.320 1.00 97.25 101 ALA A C 1
ATOM 780 O O . ALA A 1 101 ? -10.536 3.602 28.352 1.00 97.25 101 ALA A O 1
ATOM 781 N N . ASP A 1 102 ? -10.192 2.803 26.278 1.00 97.88 102 ASP A N 1
ATOM 782 C CA . ASP A 1 102 ? -8.769 3.123 26.249 1.00 97.88 102 ASP A CA 1
ATOM 783 C C . ASP A 1 102 ? -8.548 4.645 26.197 1.00 97.88 102 ASP A C 1
ATOM 785 O O . ASP A 1 102 ? -9.035 5.359 25.313 1.00 97.88 102 ASP A O 1
ATOM 789 N N . ALA A 1 103 ? -7.811 5.172 27.177 1.00 96.50 103 ALA A N 1
ATOM 790 C CA . ALA A 1 103 ? -7.605 6.610 27.328 1.00 96.50 103 ALA A CA 1
ATOM 791 C C . ALA A 1 103 ? -6.723 7.211 26.219 1.00 96.50 103 ALA A C 1
ATOM 793 O O . ALA A 1 103 ? -6.910 8.373 25.852 1.00 96.50 103 ALA A O 1
ATOM 794 N N . GLN A 1 104 ? -5.765 6.447 25.682 1.00 94.81 104 GLN A N 1
ATOM 795 C CA . GLN A 1 104 ? -4.892 6.922 24.608 1.00 94.81 104 GLN A CA 1
ATOM 796 C C . GLN A 1 104 ? -5.659 6.975 23.291 1.00 94.81 104 GLN A C 1
ATOM 798 O O . GLN A 1 104 ? -5.598 7.981 22.586 1.00 94.81 104 GLN A O 1
ATOM 803 N N . PHE A 1 105 ? -6.433 5.935 22.989 1.00 97.12 105 PHE A N 1
ATOM 804 C CA . PHE A 1 105 ? -7.290 5.888 21.814 1.00 97.12 105 PHE A CA 1
ATOM 805 C C . PHE A 1 105 ? -8.367 6.972 21.866 1.00 97.12 105 PHE A C 1
ATOM 807 O O . PHE A 1 105 ? -8.467 7.800 20.958 1.00 97.12 105 PHE A O 1
ATOM 814 N N . SER A 1 106 ? -9.146 7.014 22.950 1.00 96.69 106 SER A N 1
ATOM 815 C CA . SER A 1 106 ? -10.290 7.922 23.078 1.00 96.69 106 SER A CA 1
ATOM 816 C C . SER A 1 106 ? -9.890 9.400 23.121 1.00 96.69 106 SER A C 1
ATOM 818 O O . SER A 1 106 ? -10.730 10.266 22.867 1.00 96.69 106 SER A O 1
ATOM 820 N N . ALA A 1 107 ? -8.621 9.735 23.369 1.00 94.94 107 ALA A N 1
ATOM 821 C CA . ALA A 1 107 ? -8.125 11.104 23.232 1.00 94.94 107 ALA A CA 1
ATOM 822 C C . ALA A 1 107 ? -8.157 11.607 21.774 1.00 94.94 107 ALA A C 1
ATOM 824 O O . ALA A 1 107 ? -8.408 12.792 21.533 1.00 94.94 107 ALA A O 1
ATOM 825 N N . TRP A 1 108 ? -7.942 10.717 20.803 1.00 95.19 108 TRP A N 1
ATOM 826 C CA . TRP A 1 108 ? -7.759 11.068 19.388 1.00 95.19 108 TRP A CA 1
ATOM 827 C C . TRP A 1 108 ? -8.864 10.541 18.480 1.00 95.19 108 TRP A C 1
ATOM 829 O O . TRP A 1 108 ? -9.159 11.155 17.452 1.00 95.19 108 TRP A O 1
ATOM 839 N N . PHE A 1 109 ? -9.500 9.445 18.877 1.00 97.50 109 PHE A N 1
ATOM 840 C CA . PHE A 1 109 ? -10.443 8.697 18.064 1.00 97.50 109 PHE A CA 1
ATOM 841 C C . PHE A 1 109 ? -11.743 8.420 18.820 1.00 97.50 109 PHE A C 1
ATOM 843 O O . PHE A 1 109 ? -11.859 8.604 20.033 1.00 97.50 109 PHE A O 1
ATOM 850 N N . SER A 1 110 ? -12.749 7.998 18.071 1.00 96.69 110 SER A N 1
ATOM 851 C CA . SER A 1 110 ? -14.008 7.455 18.569 1.00 96.69 110 SER A CA 1
ATOM 852 C C . SER A 1 110 ? -14.377 6.240 17.737 1.00 96.69 110 SER A C 1
ATOM 854 O O . SER A 1 110 ? -14.201 6.273 16.517 1.00 96.69 110 SER A O 1
ATOM 856 N N . VAL A 1 111 ? -14.918 5.206 18.380 1.00 96.25 111 VAL A N 1
ATOM 857 C CA . VAL A 1 111 ? -15.463 4.041 17.675 1.00 96.25 111 VAL A CA 1
ATOM 858 C C . VAL A 1 111 ? -16.970 4.038 17.747 1.00 96.25 111 VAL A C 1
ATOM 860 O O . VAL A 1 111 ? -17.548 4.290 18.804 1.00 96.25 111 VAL A O 1
ATOM 863 N N . SER A 1 112 ? -17.589 3.682 16.634 1.00 92.50 112 SER A N 1
ATOM 864 C CA . SER A 1 112 ? -19.010 3.375 16.551 1.00 92.50 112 SER A CA 1
ATOM 865 C C . SER A 1 112 ? -19.222 2.094 15.759 1.00 92.50 112 SER A C 1
ATOM 867 O O . SER A 1 112 ? -18.399 1.737 14.914 1.00 92.50 112 SER A O 1
ATOM 869 N N . THR A 1 113 ? -20.353 1.441 15.994 1.00 90.62 113 THR A N 1
ATOM 870 C CA . THR A 1 113 ? -20.882 0.423 15.089 1.00 90.62 113 THR A CA 1
ATOM 871 C C . THR A 1 113 ? -22.000 1.035 14.254 1.00 90.62 113 THR A C 1
ATOM 873 O O . THR A 1 113 ? -22.758 1.878 14.737 1.00 90.62 113 THR A O 1
ATOM 876 N N . SER A 1 114 ? -22.079 0.665 12.980 1.00 83.38 114 SER A N 1
ATOM 877 C CA . SER A 1 114 ? -23.232 0.987 12.135 1.00 83.38 114 SER A CA 1
ATOM 878 C C . SER A 1 114 ? -23.644 -0.267 11.379 1.00 83.38 114 SER A C 1
ATOM 880 O O . SER A 1 114 ? -22.754 -1.012 10.953 1.00 83.38 114 SER A O 1
ATOM 882 N N . PRO A 1 115 ? -24.952 -0.509 11.179 1.00 73.12 115 PRO A N 1
ATOM 883 C CA . PRO A 1 115 ? -25.387 -1.466 10.174 1.00 73.12 115 PRO A CA 1
ATOM 884 C C . PRO A 1 115 ? -24.775 -1.080 8.825 1.00 73.12 115 PRO A C 1
ATOM 886 O O . PRO A 1 115 ? -24.560 0.109 8.551 1.00 73.12 115 PRO A O 1
ATOM 889 N N . GLY A 1 116 ? -24.461 -2.087 8.014 1.00 65.81 116 GLY A N 1
ATOM 890 C CA . GLY A 1 116 ? -24.059 -1.858 6.635 1.00 65.81 116 GLY A CA 1
ATOM 891 C C . GLY A 1 116 ? -25.167 -1.178 5.816 1.00 65.81 116 GLY A C 1
ATOM 892 O O . GLY A 1 116 ? -26.288 -0.969 6.287 1.00 65.81 116 GLY A O 1
ATOM 893 N N . ASN A 1 117 ? -24.834 -0.779 4.592 1.00 62.62 117 ASN A N 1
ATOM 894 C CA . ASN A 1 117 ? -25.754 -0.058 3.714 1.00 62.62 117 ASN A CA 1
ATOM 895 C C . ASN A 1 117 ? -26.868 -0.959 3.151 1.00 62.62 117 ASN A C 1
ATOM 897 O O . ASN A 1 117 ? -27.873 -0.432 2.669 1.00 62.62 117 ASN A O 1
ATOM 901 N N . ASP A 1 118 ? -26.715 -2.284 3.227 1.00 59.03 118 ASP A N 1
ATOM 902 C CA . ASP A 1 118 ? -27.680 -3.245 2.697 1.00 59.03 118 ASP A CA 1
ATOM 903 C C . ASP A 1 118 ? -28.564 -3.879 3.786 1.00 59.03 118 ASP A C 1
ATOM 905 O O . ASP A 1 118 ? -28.178 -4.086 4.939 1.00 59.03 118 ASP A O 1
ATOM 909 N N . VAL A 1 119 ? -29.804 -4.213 3.413 1.00 50.50 119 VAL A N 1
ATOM 910 C CA . VAL A 1 119 ? -30.781 -4.833 4.320 1.00 50.50 119 VAL A CA 1
ATOM 911 C C . VAL A 1 119 ? -30.278 -6.210 4.757 1.00 50.50 119 VAL A C 1
ATOM 913 O O . VAL A 1 119 ? -30.215 -7.137 3.954 1.00 50.50 119 VAL A O 1
ATOM 916 N N . GLY A 1 120 ? -29.965 -6.347 6.046 1.00 61.88 120 GLY A N 1
ATOM 917 C CA . GLY A 1 120 ? -29.420 -7.578 6.623 1.00 61.88 120 GLY A CA 1
ATOM 918 C C . GLY A 1 120 ? -27.892 -7.628 6.675 1.00 61.88 120 GLY A C 1
ATOM 919 O O . GLY A 1 120 ? -27.357 -8.640 7.128 1.00 61.88 120 GLY A O 1
ATOM 920 N N . GLU A 1 121 ? -27.187 -6.565 6.264 1.00 67.44 121 GLU A N 1
ATOM 921 C CA . GLU A 1 121 ? -25.755 -6.456 6.537 1.00 67.44 121 GLU A CA 1
ATOM 922 C C . GLU A 1 121 ? -25.507 -6.389 8.044 1.00 67.44 121 GLU A C 1
ATOM 924 O O . GLU A 1 121 ? -26.147 -5.638 8.788 1.00 67.44 121 GLU A O 1
ATOM 929 N N . GLN A 1 122 ? -24.551 -7.201 8.484 1.00 71.75 122 GLN A N 1
ATOM 930 C CA . GLN A 1 122 ? -24.073 -7.191 9.854 1.00 71.75 122 GLN A CA 1
ATOM 931 C C . GLN A 1 122 ? -23.438 -5.834 10.183 1.00 71.75 122 GLN A C 1
ATOM 933 O O . GLN A 1 122 ? -22.940 -5.124 9.305 1.00 71.75 122 GLN A O 1
ATOM 938 N N . GLU A 1 123 ? -23.475 -5.463 11.463 1.00 85.06 123 GLU A N 1
ATOM 939 C CA . GLU A 1 123 ? -22.820 -4.244 11.926 1.00 85.06 123 GLU A CA 1
ATOM 940 C C . GLU A 1 123 ? -21.326 -4.269 11.579 1.00 85.06 123 GLU A C 1
ATOM 942 O O . GLU A 1 123 ? -20.673 -5.311 11.659 1.00 85.06 123 GLU A O 1
ATOM 947 N N . ARG A 1 124 ? -20.777 -3.107 11.223 1.00 88.44 124 ARG A N 1
ATOM 948 C CA . ARG A 1 124 ? -19.342 -2.913 10.995 1.00 88.44 124 ARG A CA 1
ATOM 949 C C . ARG A 1 124 ? -18.767 -1.927 11.994 1.00 88.44 124 ARG A C 1
ATOM 951 O O . ARG A 1 124 ? -19.469 -1.035 12.480 1.00 88.44 124 ARG A O 1
ATOM 958 N N . LEU A 1 125 ? -17.479 -2.084 12.281 1.00 92.62 125 LEU A N 1
ATOM 959 C CA . LEU A 1 125 ? -16.714 -1.163 13.114 1.00 92.62 125 LEU A CA 1
ATOM 960 C C . LEU A 1 125 ? -16.239 0.039 12.300 1.00 92.62 125 LEU A C 1
ATOM 962 O O . LEU A 1 125 ? -15.675 -0.106 11.216 1.00 92.62 125 LEU A O 1
ATOM 966 N N . PHE A 1 126 ? -16.420 1.228 12.867 1.00 94.06 126 PHE A N 1
ATOM 967 C CA . PHE A 1 126 ? -15.939 2.485 12.310 1.00 94.06 126 PHE A CA 1
ATOM 968 C C . PHE A 1 126 ? -15.032 3.173 13.321 1.00 94.06 126 PHE A C 1
ATOM 970 O O . PHE A 1 126 ? -15.464 3.483 14.431 1.00 94.06 126 PHE A O 1
ATOM 977 N N . ILE A 1 127 ? -13.793 3.451 12.923 1.00 96.31 127 ILE A N 1
ATOM 978 C CA . ILE A 1 127 ? -12.855 4.281 13.680 1.00 96.31 127 ILE A CA 1
ATOM 979 C C . ILE A 1 127 ? -12.862 5.666 13.054 1.00 96.31 127 ILE A C 1
ATOM 981 O O . ILE A 1 127 ? -12.479 5.828 11.897 1.00 96.31 127 ILE A O 1
ATOM 985 N N . LYS A 1 128 ? -13.280 6.670 13.822 1.00 96.00 128 LYS A N 1
ATOM 986 C CA . LYS A 1 128 ? -13.339 8.065 13.385 1.00 96.00 128 LYS A CA 1
ATOM 987 C C . LYS A 1 128 ? -12.338 8.915 14.159 1.00 96.00 128 LYS A C 1
ATOM 989 O O . LYS A 1 128 ? -12.287 8.840 15.386 1.00 96.00 128 LYS A O 1
ATOM 994 N N . GLN A 1 129 ? -11.569 9.752 13.467 1.00 95.69 129 GLN A N 1
ATOM 995 C CA . GLN A 1 129 ? -10.705 10.737 14.122 1.00 95.69 129 GLN A CA 1
ATOM 996 C C . GLN A 1 129 ? -11.526 11.905 14.691 1.00 95.69 129 GLN A C 1
ATOM 998 O O . GLN A 1 129 ? -12.504 12.358 14.098 1.00 95.69 129 GLN A O 1
ATOM 1003 N N . LYS A 1 130 ? -11.105 12.440 15.839 1.00 95.00 130 LYS A N 1
ATOM 1004 C CA . LYS A 1 130 ? -11.734 13.615 16.470 1.00 95.00 130 LYS A CA 1
ATOM 1005 C C . LYS A 1 130 ? -11.227 14.947 15.912 1.00 95.00 130 LYS A C 1
ATOM 1007 O O . LYS A 1 130 ? -11.835 15.988 16.155 1.00 95.00 130 LYS A O 1
ATOM 1012 N N . LYS A 1 131 ? -10.088 14.933 15.218 1.00 92.75 131 LYS A N 1
ATOM 1013 C CA . LYS A 1 131 ? -9.469 16.114 14.601 1.00 92.75 131 LYS A CA 1
ATOM 1014 C C . LYS A 1 131 ? -9.922 16.282 13.156 1.00 92.75 131 LYS A C 1
ATOM 1016 O O . LYS A 1 131 ? -10.362 15.334 12.515 1.00 92.75 131 LYS A O 1
ATOM 1021 N N . THR A 1 132 ? -9.816 17.497 12.635 1.00 90.50 132 THR A N 1
ATOM 1022 C CA . THR A 1 132 ? -10.173 17.786 11.244 1.00 90.50 132 THR A CA 1
ATOM 1023 C C . THR A 1 132 ? -9.200 17.102 10.280 1.00 90.50 132 THR A C 1
ATOM 1025 O O . THR A 1 132 ? -8.025 16.910 10.592 1.00 90.50 132 THR A O 1
ATOM 1028 N N . VAL A 1 133 ? -9.692 16.746 9.092 1.00 87.31 133 VAL A N 1
ATOM 1029 C CA . VAL A 1 133 ? -8.942 16.029 8.040 1.00 87.31 133 VAL A CA 1
ATOM 1030 C C . VAL A 1 133 ? -7.616 16.719 7.694 1.00 87.31 133 VAL A C 1
ATOM 1032 O O . VAL A 1 133 ? -6.595 16.068 7.505 1.00 87.31 133 VAL A O 1
ATOM 1035 N N . GLY A 1 134 ? -7.602 18.055 7.652 1.00 86.50 134 GLY A N 1
ATOM 1036 C CA . GLY A 1 134 ? -6.399 18.823 7.318 1.00 86.50 134 GLY A CA 1
ATOM 1037 C C . GLY A 1 134 ? -5.329 18.848 8.414 1.00 86.50 134 GLY A C 1
ATOM 1038 O O . GLY A 1 134 ? -4.185 19.192 8.132 1.00 86.50 134 GLY A O 1
ATOM 1039 N N . GLU A 1 135 ? -5.669 18.500 9.655 1.00 89.12 135 GLU A N 1
ATOM 1040 C CA . GLU A 1 135 ? -4.749 18.563 10.797 1.00 89.12 135 GLU A CA 1
ATOM 1041 C C . GLU A 1 135 ? -4.176 17.204 11.188 1.00 89.12 135 GLU A C 1
ATOM 1043 O O . GLU A 1 135 ? -3.238 17.150 11.989 1.00 89.12 135 GLU A O 1
ATOM 1048 N N . PHE A 1 136 ? -4.752 16.116 10.679 1.00 90.75 136 PHE A N 1
ATOM 1049 C CA . PHE A 1 136 ? -4.552 14.787 11.234 1.00 90.75 136 PHE A CA 1
ATOM 1050 C C . PHE A 1 136 ? -4.617 13.719 10.146 1.00 90.75 136 PHE A C 1
ATOM 1052 O O . PHE A 1 136 ? -5.556 13.688 9.355 1.00 90.75 136 PHE A O 1
ATOM 1059 N N . ARG A 1 137 ? -3.624 12.831 10.136 1.00 91.50 137 ARG A N 1
ATOM 1060 C CA . ARG A 1 137 ? -3.606 11.611 9.327 1.00 91.50 137 ARG A CA 1
ATOM 1061 C C . ARG A 1 137 ? -3.350 10.436 10.242 1.00 91.50 137 ARG A C 1
ATOM 1063 O O . ARG A 1 137 ? -2.618 10.561 11.219 1.00 91.50 137 ARG A O 1
ATOM 1070 N N . PHE A 1 138 ? -3.923 9.294 9.906 1.00 94.31 138 PHE A N 1
ATOM 1071 C CA . PHE A 1 138 ? -3.646 8.057 10.614 1.00 94.31 138 PHE A CA 1
ATOM 1072 C C . PHE A 1 138 ? -3.687 6.876 9.664 1.00 94.31 138 PHE A C 1
ATOM 1074 O O . PHE A 1 138 ? -4.203 6.998 8.559 1.00 94.31 138 PHE A O 1
ATOM 1081 N N . TYR A 1 139 ? -3.206 5.725 10.098 1.00 95.19 139 TYR A N 1
ATOM 1082 C CA . TYR A 1 139 ? -3.504 4.447 9.478 1.00 95.19 139 TYR A CA 1
ATOM 1083 C C . TYR A 1 139 ? -3.397 3.315 10.499 1.00 95.19 139 TYR A C 1
ATOM 1085 O O . TYR A 1 139 ? -2.821 3.490 11.571 1.00 95.19 139 TYR A O 1
ATOM 1093 N N . ILE A 1 140 ? -4.011 2.180 10.180 1.00 96.69 140 ILE A N 1
ATOM 1094 C CA . ILE A 1 140 ? -3.994 0.985 11.023 1.00 96.69 140 ILE A CA 1
ATOM 1095 C C . ILE A 1 140 ? -2.882 0.090 10.491 1.00 96.69 140 ILE A C 1
ATOM 1097 O O . ILE A 1 140 ? -2.812 -0.131 9.285 1.00 96.69 140 ILE A O 1
ATOM 1101 N N . GLN A 1 141 ? -1.972 -0.345 11.356 1.00 95.75 141 GLN A N 1
ATOM 1102 C CA . GLN A 1 141 ? -0.855 -1.192 10.946 1.00 95.75 141 GLN A CA 1
ATOM 1103 C C . GLN A 1 141 ? -1.370 -2.574 10.527 1.00 95.75 141 GLN A C 1
ATOM 1105 O O . GLN A 1 141 ? -2.249 -3.112 11.196 1.00 95.75 141 GLN A O 1
ATOM 1110 N N . ASN A 1 142 ? -0.805 -3.156 9.466 1.00 96.19 142 ASN A N 1
ATOM 1111 C CA . ASN A 1 142 ? -1.077 -4.552 9.121 1.00 96.19 142 ASN A CA 1
ATOM 1112 C C . ASN A 1 142 ? -0.597 -5.490 10.246 1.00 96.19 142 ASN A C 1
ATOM 1114 O O . ASN A 1 142 ? 0.378 -5.191 10.944 1.00 96.19 142 ASN A O 1
ATOM 1118 N N . GLY A 1 143 ? -1.267 -6.634 10.394 1.00 95.81 143 GLY A N 1
ATOM 1119 C CA . GLY A 1 143 ? -0.942 -7.643 11.405 1.00 95.81 143 GLY A CA 1
ATOM 1120 C C . GLY A 1 143 ? -1.764 -7.507 12.687 1.00 95.81 143 GLY A C 1
ATOM 1121 O O . GLY A 1 143 ? -2.595 -6.612 12.842 1.00 95.81 143 GLY A O 1
ATOM 1122 N N . ARG A 1 144 ? -1.525 -8.391 13.653 1.00 96.44 144 ARG A N 1
ATOM 1123 C CA . ARG A 1 144 ? -2.225 -8.414 14.949 1.00 96.44 144 ARG A CA 1
ATOM 1124 C C . ARG A 1 144 ? -3.754 -8.389 14.768 1.00 96.44 144 ARG A C 1
ATOM 1126 O O . ARG A 1 144 ? -4.285 -9.151 13.965 1.00 96.44 144 ARG A O 1
ATOM 1133 N N . ALA A 1 145 ? -4.469 -7.517 15.485 1.00 96.31 145 ALA A N 1
ATOM 1134 C CA . ALA A 1 145 ? -5.927 -7.408 15.390 1.00 96.31 145 ALA A CA 1
ATOM 1135 C C . ALA A 1 145 ? -6.423 -7.026 13.984 1.00 96.31 145 ALA A C 1
ATOM 1137 O O . ALA A 1 145 ? -7.559 -7.340 13.631 1.00 96.31 145 ALA A O 1
ATOM 1138 N N . GLU A 1 146 ? -5.593 -6.362 13.174 1.00 96.25 146 GLU A N 1
ATOM 1139 C CA . GLU A 1 146 ? -5.960 -5.957 11.816 1.00 96.25 146 GLU A CA 1
ATOM 1140 C C . GLU A 1 146 ? -6.171 -7.158 10.882 1.00 96.25 146 GLU A C 1
ATOM 1142 O O . GLU A 1 146 ? -7.015 -7.075 9.997 1.00 96.25 146 GLU A O 1
ATOM 1147 N N . GLU A 1 147 ? -5.515 -8.305 11.105 1.00 94.62 147 GLU A N 1
ATOM 1148 C CA . GLU A 1 147 ? -5.777 -9.515 10.300 1.00 94.62 147 GLU A CA 1
ATOM 1149 C C . GLU A 1 147 ? -7.222 -10.018 10.435 1.00 94.62 147 GLU A C 1
ATOM 1151 O O . GLU A 1 147 ? -7.778 -10.577 9.490 1.00 94.62 147 GLU A O 1
ATOM 1156 N N . ALA A 1 148 ? -7.829 -9.820 11.609 1.00 94.31 148 ALA A N 1
ATOM 1157 C CA . ALA A 1 148 ? -9.208 -10.215 11.875 1.00 94.31 148 ALA A CA 1
ATOM 1158 C C . ALA A 1 148 ? -10.206 -9.105 11.514 1.00 94.31 148 ALA A C 1
ATOM 1160 O O . ALA A 1 148 ? -11.275 -9.384 10.979 1.00 94.31 148 ALA A O 1
ATOM 1161 N N . LEU A 1 149 ? -9.869 -7.845 11.810 1.00 94.38 149 LEU A N 1
ATOM 1162 C CA . LEU A 1 149 ? -10.766 -6.698 11.620 1.00 94.38 149 LEU A CA 1
ATOM 1163 C C . LEU A 1 149 ? -10.804 -6.192 10.174 1.00 94.38 149 LEU A C 1
ATOM 1165 O O . LEU A 1 149 ? -11.838 -5.699 9.718 1.00 94.38 149 LEU A O 1
ATOM 1169 N N . GLN A 1 150 ? -9.693 -6.323 9.450 1.00 94.44 150 GLN A N 1
ATOM 1170 C CA . GLN A 1 150 ? -9.594 -6.034 8.026 1.00 94.44 150 GLN A CA 1
ATOM 1171 C C . GLN A 1 150 ? -9.976 -4.593 7.633 1.00 94.44 150 GLN A C 1
ATOM 1173 O O . GLN A 1 150 ? -10.678 -4.378 6.645 1.00 94.44 150 GLN A O 1
ATOM 1178 N N . PHE A 1 151 ? -9.519 -3.564 8.348 1.00 95.12 151 PHE A N 1
ATOM 1179 C CA . PHE A 1 151 ? -9.671 -2.170 7.900 1.00 95.12 151 PHE A CA 1
ATOM 1180 C C . PHE A 1 151 ? -8.896 -1.857 6.599 1.00 95.12 151 PHE A C 1
ATOM 1182 O O . PHE A 1 151 ? -9.266 -0.966 5.825 1.00 95.12 151 PHE A O 1
ATOM 1189 N N . ASN A 1 152 ? -7.827 -2.598 6.327 1.00 95.25 152 ASN A N 1
ATOM 1190 C CA . ASN A 1 152 ? -6.926 -2.452 5.191 1.00 95.25 152 ASN A CA 1
ATOM 1191 C C . ASN A 1 152 ? -7.190 -3.467 4.071 1.00 95.25 152 ASN A C 1
ATOM 1193 O O . ASN A 1 152 ? -6.504 -3.406 3.049 1.00 95.25 152 ASN A O 1
ATOM 1197 N N . ALA A 1 153 ? -8.191 -4.347 4.189 1.00 92.81 153 ALA A N 1
ATOM 1198 C CA . ALA A 1 153 ? -8.449 -5.395 3.191 1.00 92.81 153 ALA A CA 1
ATOM 1199 C C . ALA A 1 153 ? -8.683 -4.871 1.765 1.00 92.81 153 ALA A C 1
ATOM 1201 O O . ALA A 1 153 ? -8.439 -5.583 0.797 1.00 92.81 153 ALA A O 1
ATOM 1202 N N . ARG A 1 154 ? -9.129 -3.616 1.611 1.00 93.00 154 ARG A N 1
ATOM 1203 C CA . ARG A 1 154 ? -9.243 -2.944 0.301 1.00 93.00 154 ARG A CA 1
ATOM 1204 C C . ARG A 1 154 ? -8.379 -1.691 0.183 1.00 93.00 154 ARG A C 1
ATOM 1206 O O . ARG A 1 154 ? -8.756 -0.736 -0.501 1.00 93.00 154 ARG A O 1
ATOM 1213 N N . SER A 1 155 ? -7.248 -1.678 0.881 1.00 94.88 155 SER A N 1
ATOM 1214 C CA . SER A 1 155 ? -6.158 -0.738 0.617 1.00 94.88 155 SER A CA 1
ATOM 1215 C C . SER A 1 155 ? -5.590 -0.980 -0.780 1.00 94.88 155 SER A C 1
ATOM 1217 O O . SER A 1 155 ? -5.519 -2.120 -1.238 1.00 94.88 155 SER A O 1
ATOM 1219 N N . GLY A 1 156 ? -5.226 0.084 -1.497 1.00 95.19 156 GLY A N 1
ATOM 1220 C CA . GLY A 1 156 ? -4.567 -0.115 -2.780 1.00 95.19 156 GLY A CA 1
ATOM 1221 C C . GLY A 1 156 ? -3.163 -0.636 -2.543 1.00 95.19 156 GLY A C 1
ATOM 1222 O O . GLY A 1 156 ? -2.394 -0.018 -1.811 1.00 95.19 156 GLY A O 1
ATOM 1223 N N . VAL A 1 157 ? -2.841 -1.749 -3.183 1.00 96.75 157 VAL A N 1
ATOM 1224 C CA . VAL A 1 157 ? -1.493 -2.304 -3.237 1.00 96.75 157 VAL A CA 1
ATOM 1225 C C . VAL A 1 157 ? -1.007 -2.188 -4.675 1.00 96.75 157 VAL A C 1
ATOM 1227 O O . VAL A 1 157 ? -1.773 -2.395 -5.621 1.00 96.75 157 VAL A O 1
ATOM 1230 N N . SER A 1 158 ? 0.248 -1.808 -4.857 1.00 95.19 158 SER A N 1
ATOM 1231 C CA . SER A 1 158 ? 0.893 -1.844 -6.163 1.00 95.19 158 SER A CA 1
ATOM 1232 C C . SER A 1 158 ? 2.384 -2.009 -6.003 1.00 95.19 158 SER A C 1
ATOM 1234 O O . SER A 1 158 ? 2.997 -1.448 -5.095 1.00 95.19 158 SER A O 1
ATOM 1236 N N . GLU A 1 159 ? 2.967 -2.713 -6.954 1.00 93.12 159 GLU A N 1
ATOM 1237 C CA . GLU A 1 159 ? 4.391 -2.646 -7.207 1.00 93.12 159 GLU A CA 1
ATOM 1238 C C . GLU A 1 159 ? 4.694 -1.346 -7.969 1.00 93.12 159 GLU A C 1
ATOM 1240 O O . GLU A 1 159 ? 4.051 -1.046 -8.979 1.00 93.12 159 GLU A O 1
ATOM 1245 N N . ILE A 1 160 ? 5.588 -0.515 -7.428 1.00 93.00 160 ILE A N 1
ATOM 1246 C CA . ILE A 1 160 ? 6.017 0.760 -8.025 1.00 93.00 160 ILE A CA 1
ATOM 1247 C C . ILE A 1 160 ? 7.519 0.954 -7.780 1.00 93.00 160 ILE A C 1
ATOM 1249 O O . ILE A 1 160 ? 8.098 0.297 -6.920 1.00 93.00 160 ILE A O 1
ATOM 1253 N N . LEU A 1 161 ? 8.135 1.886 -8.512 1.00 91.12 161 LEU A N 1
ATOM 1254 C CA . LEU A 1 161 ? 9.579 2.128 -8.441 1.00 91.12 161 LEU A CA 1
ATOM 1255 C C . LEU A 1 161 ? 10.064 2.462 -7.024 1.00 91.12 161 LEU A C 1
ATOM 1257 O O . LEU A 1 161 ? 9.457 3.290 -6.337 1.00 91.12 161 LEU A O 1
ATOM 1261 N N . THR A 1 162 ? 11.240 1.954 -6.652 1.00 90.00 162 THR A N 1
ATOM 1262 C CA . THR A 1 162 ? 11.902 2.276 -5.376 1.00 90.00 162 THR A CA 1
ATOM 1263 C C . THR A 1 162 ? 12.205 3.763 -5.210 1.00 90.00 162 THR A C 1
ATOM 1265 O O . THR A 1 162 ? 12.310 4.252 -4.088 1.00 90.00 162 THR A O 1
ATOM 1268 N N . TYR A 1 163 ? 12.250 4.530 -6.303 1.00 87.19 163 TYR A N 1
ATOM 1269 C CA . TYR A 1 163 ? 12.281 5.996 -6.273 1.00 87.19 163 TYR A CA 1
ATOM 1270 C C . TYR A 1 163 ? 11.186 6.613 -5.377 1.00 87.19 163 TYR A C 1
ATOM 1272 O O . TYR A 1 163 ? 11.401 7.666 -4.770 1.00 87.19 163 TYR A O 1
ATOM 1280 N N . PHE A 1 164 ? 10.025 5.959 -5.260 1.00 90.19 164 PHE A N 1
ATOM 1281 C CA . PHE A 1 164 ? 8.917 6.400 -4.411 1.00 90.19 164 PHE A CA 1
ATOM 1282 C C . PHE A 1 164 ? 9.058 5.989 -2.936 1.00 90.19 164 PHE A C 1
ATOM 1284 O O . PHE A 1 164 ? 8.193 6.335 -2.134 1.00 90.19 164 PHE A O 1
ATOM 1291 N N . ASP A 1 165 ? 10.177 5.380 -2.517 1.00 87.75 165 ASP A N 1
ATOM 1292 C CA . ASP A 1 165 ? 10.508 5.210 -1.091 1.00 87.75 165 ASP A CA 1
ATOM 1293 C C . ASP A 1 165 ? 10.533 6.545 -0.343 1.00 87.75 165 ASP A C 1
ATOM 1295 O O . ASP A 1 165 ? 10.266 6.595 0.854 1.00 87.75 165 ASP A O 1
ATOM 1299 N N . ARG A 1 166 ? 10.802 7.650 -1.038 1.00 83.81 166 ARG A N 1
ATOM 1300 C CA . ARG A 1 166 ? 10.719 8.999 -0.466 1.00 83.81 166 ARG A CA 1
ATOM 1301 C C . ARG A 1 166 ? 9.298 9.405 -0.058 1.00 83.81 166 ARG A C 1
ATOM 1303 O O . ARG A 1 166 ? 9.142 10.291 0.769 1.00 83.81 166 ARG A O 1
ATOM 1310 N N . ASP A 1 167 ? 8.273 8.818 -0.678 1.00 88.44 167 ASP A N 1
ATOM 1311 C CA . ASP A 1 167 ? 6.857 9.151 -0.486 1.00 88.44 167 ASP A CA 1
ATOM 1312 C C . ASP A 1 167 ? 6.191 8.281 0.594 1.00 88.44 167 ASP A C 1
ATOM 1314 O O . ASP A 1 167 ? 5.014 8.476 0.922 1.00 88.44 167 ASP A O 1
ATOM 1318 N N . ARG A 1 168 ? 6.942 7.334 1.169 1.00 87.88 168 ARG A N 1
ATOM 1319 C CA . ARG A 1 168 ? 6.465 6.474 2.249 1.00 87.88 168 ARG A CA 1
ATOM 1320 C C . ARG A 1 168 ? 6.379 7.219 3.576 1.00 87.88 168 ARG A C 1
ATOM 1322 O O . ARG A 1 168 ? 7.073 8.203 3.806 1.00 87.88 168 ARG A O 1
ATOM 1329 N N . VAL A 1 169 ? 5.543 6.711 4.467 1.00 87.81 169 VAL A N 1
ATOM 1330 C CA . VAL A 1 169 ? 5.512 7.123 5.865 1.00 87.81 169 VAL A CA 1
ATOM 1331 C C . VAL A 1 169 ? 6.803 6.670 6.552 1.00 87.81 169 VAL A C 1
ATOM 1333 O O . VAL A 1 169 ? 7.144 5.490 6.515 1.00 87.81 169 VAL A O 1
ATOM 1336 N N . PHE A 1 170 ? 7.508 7.605 7.189 1.00 77.38 170 PHE A N 1
ATOM 1337 C CA . PHE A 1 170 ? 8.698 7.326 7.995 1.00 77.38 170 PHE A CA 1
ATOM 1338 C C . PHE A 1 170 ? 8.345 7.331 9.488 1.00 77.38 170 PHE A C 1
ATOM 1340 O O . PHE A 1 170 ? 7.826 8.325 10.005 1.00 77.38 170 PHE A O 1
ATOM 1347 N N . HIS A 1 171 ? 8.668 6.258 10.213 1.00 75.88 171 HIS A N 1
ATOM 1348 C CA . HIS A 1 171 ? 8.449 6.166 11.657 1.00 75.88 171 HIS A CA 1
ATOM 1349 C C . HIS A 1 171 ? 9.732 6.534 12.412 1.00 75.88 171 HIS A C 1
ATOM 1351 O O . HIS A 1 171 ? 10.447 5.690 12.954 1.00 75.88 171 HIS A O 1
ATOM 1357 N N . PHE A 1 172 ? 9.999 7.840 12.514 1.00 62.31 172 PHE A N 1
ATOM 1358 C CA . PHE A 1 172 ? 11.208 8.441 13.113 1.00 62.31 172 PHE A CA 1
ATOM 1359 C C . PHE A 1 172 ? 11.599 7.971 14.530 1.00 62.31 172 PHE A C 1
ATOM 1361 O O . PHE A 1 172 ? 12.698 8.268 15.020 1.00 62.31 172 PHE A O 1
ATOM 1368 N N . PHE A 1 173 ? 10.706 7.265 15.220 1.00 59.44 173 PHE A N 1
ATOM 1369 C CA . PHE A 1 173 ? 10.927 6.755 16.568 1.00 59.44 173 PHE A CA 1
ATOM 1370 C C . PHE A 1 173 ? 11.463 5.320 16.619 1.00 59.44 173 PHE A C 1
ATOM 1372 O O . PHE A 1 173 ? 11.814 4.866 17.707 1.00 59.44 173 PHE A O 1
ATOM 1379 N N . THR A 1 174 ? 11.612 4.632 15.484 1.00 59.12 174 THR A N 1
ATOM 1380 C CA . THR A 1 174 ? 12.344 3.360 15.429 1.00 59.12 174 THR A CA 1
ATOM 1381 C C . THR A 1 174 ? 13.854 3.623 15.315 1.00 59.12 174 THR A C 1
ATOM 1383 O O . THR A 1 174 ? 14.295 4.582 14.673 1.00 59.12 174 THR A O 1
ATOM 1386 N N . ALA A 1 175 ? 14.676 2.815 15.995 1.00 54.34 175 ALA A N 1
ATOM 1387 C CA . ALA A 1 175 ? 16.128 3.029 16.056 1.00 54.34 175 ALA A CA 1
ATOM 1388 C C . ALA A 1 175 ? 16.801 2.953 14.670 1.00 54.34 175 ALA A C 1
ATOM 1390 O O . ALA A 1 175 ? 17.748 3.696 14.406 1.00 54.34 175 ALA A O 1
ATOM 1391 N N . ASP A 1 176 ? 16.265 2.116 13.780 1.00 59.25 176 ASP A N 1
ATOM 1392 C CA . ASP A 1 176 ? 16.804 1.882 12.439 1.00 59.25 176 ASP A CA 1
ATOM 1393 C C . ASP A 1 176 ? 16.423 2.968 11.426 1.00 59.25 176 ASP A C 1
ATOM 1395 O O . ASP A 1 176 ? 17.172 3.212 10.481 1.00 59.25 176 ASP A O 1
ATOM 1399 N N . GLU A 1 177 ? 15.295 3.662 11.603 1.00 62.03 177 GLU A N 1
ATOM 1400 C CA . GLU A 1 177 ? 14.855 4.681 10.640 1.00 62.03 177 GLU A CA 1
ATOM 1401 C C . GLU A 1 177 ? 15.435 6.064 10.928 1.00 62.03 177 GLU A C 1
ATOM 1403 O O . GLU A 1 177 ? 15.663 6.845 10.001 1.00 62.03 177 GLU A O 1
ATOM 1408 N N . ARG A 1 178 ? 15.779 6.351 12.189 1.00 56.34 178 ARG A N 1
ATOM 1409 C CA . ARG A 1 178 ? 16.419 7.619 12.571 1.00 56.34 178 ARG A CA 1
ATOM 1410 C C . ARG A 1 178 ? 17.775 7.834 11.889 1.00 56.34 178 ARG A C 1
ATOM 1412 O O . ARG A 1 178 ? 18.167 8.976 11.677 1.00 56.34 178 ARG A O 1
ATOM 1419 N N . THR A 1 179 ? 18.494 6.761 11.562 1.00 56.31 179 THR A N 1
ATOM 1420 C CA . THR A 1 179 ? 19.813 6.827 10.907 1.00 56.31 179 THR A CA 1
ATOM 1421 C C . THR A 1 179 ? 19.729 6.884 9.382 1.00 56.31 179 THR A C 1
ATOM 1423 O O . THR A 1 179 ? 20.683 7.328 8.747 1.00 56.31 179 THR A O 1
ATOM 1426 N N . ARG A 1 180 ? 18.604 6.459 8.791 1.00 55.66 180 ARG A N 1
ATOM 1427 C CA . ARG A 1 180 ? 18.396 6.415 7.333 1.00 55.66 180 ARG A CA 1
ATOM 1428 C C . ARG A 1 180 ? 17.834 7.710 6.758 1.00 55.66 180 ARG A C 1
ATOM 1430 O O . ARG A 1 180 ? 17.934 7.919 5.557 1.00 55.66 180 ARG A O 1
ATOM 1437 N N . TYR A 1 181 ? 17.243 8.559 7.591 1.00 56.69 181 TYR A N 1
ATOM 1438 C CA . TYR A 1 181 ? 16.696 9.833 7.150 1.00 56.69 181 TYR A CA 1
ATOM 1439 C C . TYR A 1 181 ? 17.741 10.947 7.212 1.00 56.69 181 TYR A C 1
ATOM 1441 O O . TYR A 1 181 ? 18.221 11.295 8.295 1.00 56.69 181 TYR A O 1
ATOM 1449 N N . ASN A 1 182 ? 18.054 11.546 6.061 1.00 56.91 182 ASN A N 1
ATOM 1450 C CA . ASN A 1 182 ? 18.831 12.775 5.998 1.00 56.91 182 ASN A CA 1
ATOM 1451 C C . ASN A 1 182 ? 17.892 13.995 5.870 1.00 56.91 182 ASN A C 1
ATOM 1453 O O . ASN A 1 182 ? 17.511 14.344 4.752 1.00 56.91 182 ASN A O 1
ATOM 1457 N N . PRO A 1 183 ? 17.578 14.720 6.964 1.00 54.22 183 PRO A N 1
ATOM 1458 C CA . PRO A 1 183 ? 16.672 15.875 6.926 1.00 54.22 183 PRO A CA 1
ATOM 1459 C C . PRO A 1 183 ? 17.118 17.003 5.982 1.00 54.22 183 PRO A C 1
ATOM 1461 O O . PRO A 1 183 ? 16.313 17.867 5.639 1.00 54.22 183 PRO A O 1
ATOM 1464 N N . ALA A 1 184 ? 18.394 17.037 5.582 1.00 51.53 184 ALA A N 1
ATOM 1465 C CA . ALA A 1 184 ? 18.939 18.069 4.704 1.00 51.53 184 ALA A CA 1
ATOM 1466 C C . ALA A 1 184 ? 18.819 17.741 3.201 1.00 51.53 184 ALA A C 1
ATOM 1468 O O . ALA A 1 184 ? 18.992 18.643 2.383 1.00 51.53 184 ALA A O 1
ATOM 1469 N N . GLY A 1 185 ? 18.533 16.486 2.832 1.00 54.25 185 GLY A N 1
ATOM 1470 C CA . GLY A 1 185 ? 18.472 16.025 1.435 1.00 54.25 185 GLY A CA 1
ATOM 1471 C C . GLY A 1 185 ? 17.190 15.272 1.079 1.00 54.25 185 GLY A C 1
ATOM 1472 O O . GLY A 1 185 ? 16.679 15.428 -0.028 1.00 54.25 185 GLY A O 1
ATOM 1473 N N . ASP A 1 186 ? 16.622 14.549 2.041 1.00 56.12 186 ASP A N 1
ATOM 1474 C CA . ASP A 1 186 ? 15.405 13.766 1.886 1.00 56.12 186 ASP A CA 1
ATOM 1475 C C . ASP A 1 186 ? 14.256 14.546 2.514 1.00 56.12 186 ASP A C 1
ATOM 1477 O O . ASP A 1 186 ? 13.902 14.343 3.674 1.00 56.12 186 ASP A O 1
ATOM 1481 N N . ARG A 1 187 ? 13.666 15.491 1.773 1.00 55.47 187 ARG A N 1
ATOM 1482 C CA . ARG A 1 187 ? 12.347 15.970 2.195 1.00 55.47 187 ARG A CA 1
ATOM 1483 C C . ARG A 1 187 ? 11.393 14.780 2.084 1.00 55.47 187 ARG A C 1
ATOM 1485 O O . ARG A 1 187 ? 11.290 14.230 0.984 1.00 55.47 187 ARG A O 1
ATOM 1492 N N . PRO A 1 188 ? 10.725 14.372 3.174 1.00 60.81 188 PRO A N 1
ATOM 1493 C CA . PRO A 1 188 ? 9.738 13.315 3.107 1.00 60.81 188 PRO A CA 1
ATOM 1494 C C . PRO A 1 188 ? 8.679 13.790 2.119 1.00 60.81 188 PRO A C 1
ATOM 1496 O O . PRO A 1 188 ? 8.270 14.954 2.138 1.00 60.81 188 PRO A O 1
ATOM 1499 N N . GLY A 1 189 ? 8.351 12.921 1.174 1.00 69.56 189 GLY A N 1
ATOM 1500 C CA . GLY A 1 189 ? 7.395 13.205 0.125 1.00 69.56 189 GLY A CA 1
ATOM 1501 C C . GLY A 1 189 ? 5.983 13.298 0.690 1.00 69.56 189 GLY A C 1
ATOM 1502 O O . GLY A 1 189 ? 5.724 13.792 1.784 1.00 69.56 189 GLY A O 1
ATOM 1503 N N . SER A 1 190 ? 5.020 12.795 -0.063 1.00 79.81 190 SER A N 1
ATOM 1504 C CA . SER A 1 190 ? 3.603 12.886 0.300 1.00 79.81 190 SER A CA 1
ATOM 1505 C C . SER A 1 190 ? 3.201 12.167 1.605 1.00 79.81 190 SER A C 1
ATOM 1507 O O . SER A 1 190 ? 2.098 12.433 2.101 1.00 79.81 190 SER A O 1
ATOM 1509 N N . ASN A 1 191 ? 4.062 11.306 2.177 1.00 86.62 191 ASN A N 1
ATOM 1510 C CA . ASN A 1 191 ? 3.777 10.432 3.327 1.00 86.62 191 ASN A CA 1
ATOM 1511 C C . ASN A 1 191 ? 2.470 9.650 3.113 1.00 86.62 191 ASN A C 1
ATOM 1513 O O . ASN A 1 191 ? 1.563 9.671 3.948 1.00 86.62 191 ASN A O 1
ATOM 1517 N N . ALA A 1 192 ? 2.352 9.049 1.930 1.00 87.88 192 ALA A N 1
ATOM 1518 C CA . ALA A 1 192 ? 1.127 8.452 1.406 1.00 87.88 192 ALA A CA 1
ATOM 1519 C C . ALA A 1 192 ? 1.206 6.927 1.262 1.00 87.88 192 ALA A C 1
ATOM 1521 O O . ALA A 1 192 ? 0.205 6.292 0.939 1.00 87.88 192 ALA A O 1
ATOM 1522 N N . LEU A 1 193 ? 2.384 6.342 1.480 1.00 93.88 193 LEU A N 1
ATOM 1523 C CA . LEU A 1 193 ? 2.635 4.929 1.223 1.00 93.88 193 LEU A CA 1
ATOM 1524 C C . LEU A 1 193 ? 3.194 4.222 2.455 1.00 93.88 193 LEU A C 1
ATOM 1526 O O . LEU A 1 193 ? 3.946 4.802 3.234 1.00 93.88 193 LEU A O 1
ATOM 1530 N N . ILE A 1 194 ? 2.878 2.943 2.585 1.00 93.81 194 ILE A N 1
ATOM 1531 C CA . ILE A 1 194 ? 3.570 2.000 3.457 1.00 93.81 194 ILE A CA 1
ATOM 1532 C C . ILE A 1 194 ? 4.361 1.067 2.552 1.00 93.81 194 ILE A C 1
ATOM 1534 O O . ILE A 1 194 ? 3.842 0.573 1.552 1.00 93.81 194 ILE A O 1
ATOM 1538 N N . LYS A 1 195 ? 5.626 0.860 2.900 1.00 92.62 195 LYS A N 1
ATOM 1539 C CA . LYS A 1 195 ? 6.518 -0.078 2.228 1.00 92.62 195 LYS A CA 1
ATOM 1540 C C . LYS A 1 195 ? 6.272 -1.476 2.808 1.00 92.62 195 LYS A C 1
ATOM 1542 O O . LYS A 1 195 ? 6.403 -1.613 4.019 1.00 92.62 195 LYS A O 1
ATOM 1547 N N . LEU A 1 196 ? 5.924 -2.461 1.980 1.00 94.31 196 LEU A N 1
ATOM 1548 C CA . LEU A 1 196 ? 5.675 -3.844 2.415 1.00 94.31 196 LEU A CA 1
ATOM 1549 C C . LEU A 1 196 ? 6.951 -4.691 2.290 1.00 94.31 196 LEU A C 1
ATOM 1551 O O . LEU A 1 196 ? 7.638 -4.607 1.280 1.00 94.31 196 LEU A O 1
ATOM 1555 N N . ASP A 1 197 ? 7.283 -5.518 3.276 1.00 92.12 197 ASP A N 1
ATOM 1556 C CA . ASP A 1 197 ? 8.475 -6.377 3.248 1.00 92.12 197 ASP A CA 1
ATOM 1557 C C . ASP A 1 197 ? 8.105 -7.871 3.198 1.00 92.12 197 ASP A C 1
ATOM 1559 O O . ASP A 1 197 ? 8.148 -8.550 4.226 1.00 92.12 197 ASP A O 1
ATOM 1563 N N . PRO A 1 198 ? 7.768 -8.424 2.014 1.00 92.19 198 PRO A N 1
ATOM 1564 C CA . PRO A 1 198 ? 7.352 -9.823 1.897 1.00 92.19 198 PRO A CA 1
ATOM 1565 C C . PRO A 1 198 ? 8.453 -10.839 2.231 1.00 92.19 198 PRO A C 1
ATOM 1567 O O . PRO A 1 198 ? 8.155 -12.008 2.456 1.00 92.19 198 PRO A O 1
ATOM 1570 N N . ALA A 1 199 ? 9.726 -10.425 2.259 1.00 90.56 199 ALA A N 1
ATOM 1571 C CA . ALA A 1 199 ? 10.834 -11.301 2.636 1.00 90.56 199 ALA A CA 1
ATOM 1572 C C . ALA A 1 199 ? 11.036 -11.364 4.161 1.00 90.56 199 ALA A C 1
ATOM 1574 O O . ALA A 1 199 ? 11.553 -12.360 4.671 1.00 90.56 199 ALA A O 1
ATOM 1575 N N . GLY A 1 200 ? 10.665 -10.296 4.875 1.00 89.75 200 GLY A N 1
ATOM 1576 C CA . GLY A 1 200 ? 10.818 -10.164 6.325 1.00 89.75 200 GLY A CA 1
ATOM 1577 C C . GLY A 1 200 ? 9.534 -10.360 7.138 1.00 89.75 200 GLY A C 1
ATOM 1578 O O . GLY A 1 200 ? 9.633 -10.602 8.341 1.00 89.75 200 GLY A O 1
ATOM 1579 N N . SER A 1 201 ? 8.355 -10.266 6.514 1.00 93.62 201 SER A N 1
ATOM 1580 C CA . SER A 1 201 ? 7.047 -10.332 7.177 1.00 93.62 201 SER A CA 1
ATOM 1581 C C . SER A 1 201 ? 6.054 -11.190 6.387 1.00 93.62 201 SER A C 1
ATOM 1583 O O . SER A 1 201 ? 5.717 -10.899 5.237 1.00 93.62 201 SER A O 1
ATOM 1585 N N . ASN A 1 202 ? 5.532 -12.233 7.038 1.00 95.75 202 ASN A N 1
ATOM 1586 C CA . ASN A 1 202 ? 4.459 -13.066 6.496 1.00 95.75 202 ASN A CA 1
ATOM 1587 C C . ASN A 1 202 ? 3.138 -12.291 6.429 1.00 95.75 202 ASN A C 1
ATOM 1589 O O . ASN A 1 202 ? 2.303 -12.573 5.571 1.00 95.75 202 ASN A O 1
ATOM 1593 N N . VAL A 1 203 ? 2.944 -11.318 7.325 1.00 96.12 203 VAL A N 1
ATOM 1594 C CA . VAL A 1 203 ? 1.796 -10.406 7.280 1.00 96.12 203 VAL A CA 1
ATOM 1595 C C . VAL A 1 203 ? 1.833 -9.581 5.994 1.00 96.12 203 VAL A C 1
ATOM 1597 O O . VAL A 1 203 ? 0.835 -9.523 5.279 1.00 96.12 203 VAL A O 1
ATOM 1600 N N . ASP A 1 204 ? 2.974 -8.976 5.660 1.00 96.12 204 ASP A N 1
ATOM 1601 C CA . ASP A 1 204 ? 3.107 -8.174 4.441 1.00 96.12 204 ASP A CA 1
ATOM 1602 C C . ASP A 1 204 ? 2.991 -9.029 3.173 1.00 96.12 204 ASP A C 1
ATOM 1604 O O . ASP A 1 204 ? 2.332 -8.613 2.217 1.00 96.12 204 ASP A O 1
ATOM 1608 N N . ALA A 1 205 ? 3.549 -10.245 3.179 1.00 95.62 205 ALA A N 1
ATOM 1609 C CA . ALA A 1 205 ? 3.338 -11.222 2.111 1.00 95.62 205 ALA A CA 1
ATOM 1610 C C . ALA A 1 205 ? 1.841 -11.515 1.902 1.00 95.62 205 ALA A C 1
ATOM 1612 O O . ALA A 1 205 ? 1.326 -11.390 0.791 1.00 95.62 205 ALA A O 1
ATOM 1613 N N . ALA A 1 206 ? 1.102 -11.775 2.986 1.00 95.81 206 ALA A N 1
ATOM 1614 C CA . ALA A 1 206 ? -0.337 -12.006 2.922 1.00 95.81 206 ALA A CA 1
ATOM 1615 C C . ALA A 1 206 ? -1.122 -10.777 2.428 1.00 95.81 206 ALA A C 1
ATOM 1617 O O . ALA A 1 206 ? -2.126 -10.941 1.733 1.00 95.81 206 ALA A O 1
ATOM 1618 N N . VAL A 1 207 ? -0.689 -9.552 2.748 1.00 96.31 207 VAL A N 1
ATOM 1619 C CA . VAL A 1 207 ? -1.301 -8.316 2.221 1.00 96.31 207 VAL A CA 1
ATOM 1620 C C . VAL A 1 207 ? -1.127 -8.212 0.703 1.00 96.31 207 VAL A C 1
ATOM 1622 O O . VAL A 1 207 ? -2.047 -7.762 0.019 1.00 96.31 207 VAL A O 1
ATOM 1625 N N . ILE A 1 208 ? 0.020 -8.636 0.171 1.00 96.56 208 ILE A N 1
ATOM 1626 C CA . ILE A 1 208 ? 0.309 -8.630 -1.270 1.00 96.56 208 ILE A CA 1
ATOM 1627 C C . ILE A 1 208 ? -0.517 -9.698 -1.990 1.00 96.56 208 ILE A C 1
ATOM 1629 O O . ILE A 1 208 ? -1.257 -9.370 -2.919 1.00 96.56 208 ILE A O 1
ATOM 1633 N N . ASP A 1 209 ? -0.450 -10.946 -1.526 1.00 96.19 209 ASP A N 1
ATOM 1634 C CA . ASP A 1 209 ? -1.101 -12.091 -2.177 1.00 96.19 209 ASP A CA 1
ATOM 1635 C C . ASP A 1 209 ? -2.630 -11.963 -2.190 1.00 96.19 209 ASP A C 1
ATOM 1637 O O . ASP A 1 209 ? -3.306 -12.346 -3.149 1.00 96.19 209 ASP A O 1
ATOM 1641 N N . ASN A 1 210 ? -3.195 -11.378 -1.130 1.00 95.38 210 ASN A N 1
ATOM 1642 C CA . ASN A 1 210 ? -4.635 -11.165 -1.002 1.00 95.38 210 ASN A CA 1
ATOM 1643 C C . ASN A 1 210 ? -5.089 -9.789 -1.504 1.00 95.38 210 ASN A C 1
ATOM 1645 O O . ASN A 1 210 ? -6.243 -9.410 -1.293 1.00 95.38 210 ASN A O 1
ATOM 1649 N N . ALA A 1 211 ? -4.219 -9.026 -2.172 1.00 95.62 211 ALA A N 1
ATOM 1650 C CA . ALA A 1 211 ? -4.562 -7.693 -2.633 1.00 95.62 211 ALA A CA 1
ATOM 1651 C C . ALA A 1 211 ? -5.728 -7.723 -3.635 1.00 95.62 211 ALA A C 1
ATOM 1653 O O . ALA A 1 211 ? -5.700 -8.399 -4.671 1.00 95.62 211 ALA A O 1
ATOM 1654 N N . VAL A 1 212 ? -6.757 -6.925 -3.350 1.00 94.88 212 VAL A N 1
ATOM 1655 C CA . VAL A 1 212 ? -7.944 -6.765 -4.194 1.00 94.88 212 VAL A CA 1
ATOM 1656 C C . VAL A 1 212 ? -8.162 -5.302 -4.560 1.00 94.88 212 VAL A C 1
ATOM 1658 O O . VAL A 1 212 ? -7.779 -4.381 -3.842 1.00 94.88 212 VAL A O 1
ATOM 1661 N N . ASN A 1 213 ? -8.833 -5.063 -5.682 1.00 90.62 213 ASN A N 1
ATOM 1662 C CA . ASN A 1 213 ? -9.306 -3.729 -6.024 1.00 90.62 213 ASN A CA 1
ATOM 1663 C C . ASN A 1 213 ? -10.533 -3.322 -5.180 1.00 90.62 213 ASN A C 1
ATOM 1665 O O . ASN A 1 213 ? -11.096 -4.109 -4.419 1.00 90.62 213 ASN A O 1
ATOM 1669 N N . ALA A 1 214 ? -11.021 -2.092 -5.372 1.00 86.12 214 ALA A N 1
ATOM 1670 C CA . ALA A 1 214 ? -12.190 -1.577 -4.651 1.00 86.12 214 ALA A CA 1
ATOM 1671 C C . ALA A 1 214 ? -13.464 -2.441 -4.807 1.00 86.12 214 ALA A C 1
ATOM 1673 O O . ALA A 1 214 ? -14.314 -2.437 -3.917 1.00 86.12 214 ALA A O 1
ATOM 1674 N N . ALA A 1 215 ? -13.588 -3.199 -5.903 1.00 87.12 215 ALA A N 1
ATOM 1675 C CA . ALA A 1 215 ? -14.697 -4.116 -6.166 1.00 87.12 215 ALA A CA 1
ATOM 1676 C C . ALA A 1 215 ? -14.484 -5.529 -5.582 1.00 87.12 215 ALA A C 1
ATOM 1678 O O . ALA A 1 215 ? -15.327 -6.397 -5.788 1.00 87.12 215 ALA A O 1
ATOM 1679 N N . GLY A 1 216 ? -13.378 -5.777 -4.870 1.00 87.94 216 GLY A N 1
ATOM 1680 C CA . GLY A 1 216 ? -13.045 -7.085 -4.299 1.00 87.94 216 GLY A CA 1
ATOM 1681 C C . GLY A 1 216 ? -12.463 -8.082 -5.306 1.00 87.94 216 GLY A C 1
ATOM 1682 O O . GLY A 1 216 ? -12.375 -9.268 -5.009 1.00 87.94 216 GLY A O 1
ATOM 1683 N N . LYS A 1 217 ? -12.069 -7.636 -6.506 1.00 92.75 217 LYS A N 1
ATOM 1684 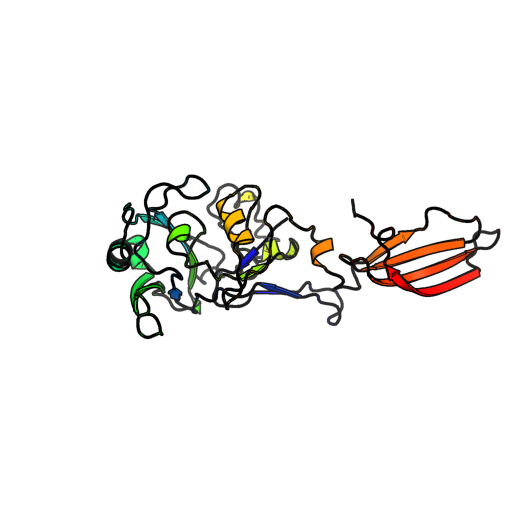C CA . LYS A 1 217 ? -11.400 -8.501 -7.486 1.00 92.75 217 LYS A CA 1
ATOM 1685 C C . LYS A 1 217 ? -9.900 -8.529 -7.198 1.00 92.75 217 LYS A C 1
ATOM 1687 O O . LYS A 1 217 ? -9.295 -7.461 -7.121 1.00 92.75 217 LYS A O 1
ATOM 1692 N N . SER A 1 218 ? -9.325 -9.728 -7.102 1.00 94.94 218 SER A N 1
ATOM 1693 C CA . SER A 1 218 ? -7.879 -9.927 -6.929 1.00 94.94 218 SER A CA 1
ATOM 1694 C C . SER A 1 218 ? -7.067 -9.173 -7.987 1.00 94.94 218 SER A C 1
ATOM 1696 O O . SER A 1 218 ? -7.458 -9.115 -9.160 1.00 94.94 218 SER A O 1
ATOM 1698 N N . LEU A 1 219 ? -5.957 -8.582 -7.541 1.00 93.44 219 LEU 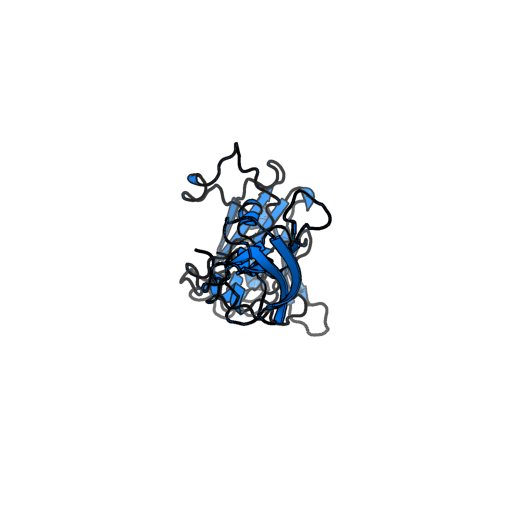A N 1
ATOM 1699 C CA . LEU A 1 219 ? -4.960 -7.929 -8.388 1.00 93.44 219 LEU A CA 1
ATOM 1700 C C . LEU A 1 219 ? -3.959 -8.926 -8.989 1.00 93.44 219 LEU A C 1
ATOM 1702 O O . LEU A 1 219 ? -3.293 -8.578 -9.958 1.00 93.44 219 LEU A O 1
ATOM 1706 N N . GLY A 1 220 ? -3.911 -10.162 -8.478 1.00 93.94 220 GLY A N 1
ATOM 1707 C CA . GLY A 1 220 ? -3.051 -11.227 -9.000 1.00 93.94 220 GLY A CA 1
ATOM 1708 C C . GLY A 1 220 ? -1.563 -11.039 -8.710 1.00 93.94 220 GLY A C 1
ATOM 1709 O O . GLY A 1 220 ? -0.746 -11.540 -9.475 1.00 93.94 220 GLY A O 1
ATOM 1710 N N . TYR A 1 221 ? -1.219 -10.299 -7.654 1.00 94.88 221 TYR A N 1
ATOM 1711 C CA . TYR A 1 221 ? 0.164 -10.180 -7.200 1.00 94.88 221 TYR A CA 1
ATOM 1712 C C . TYR A 1 221 ? 0.631 -11.454 -6.494 1.00 94.88 221 TYR A C 1
ATOM 1714 O O . TYR A 1 221 ? -0.184 -12.219 -5.983 1.00 94.88 221 TYR A O 1
ATOM 1722 N N . ASP A 1 222 ? 1.947 -11.646 -6.483 1.00 94.12 222 ASP A N 1
ATOM 1723 C CA . ASP A 1 222 ? 2.633 -12.768 -5.851 1.00 94.12 222 ASP A CA 1
ATOM 1724 C C . ASP A 1 222 ? 3.803 -12.212 -5.037 1.00 94.12 222 ASP A C 1
ATOM 1726 O O . ASP A 1 222 ? 4.742 -11.638 -5.589 1.00 94.12 222 ASP A O 1
ATOM 1730 N N . SER A 1 223 ? 3.750 -12.361 -3.716 1.00 93.81 223 SER A N 1
ATOM 1731 C CA . SER A 1 223 ? 4.763 -11.835 -2.806 1.00 93.81 223 SER A CA 1
ATOM 1732 C C . SER A 1 223 ? 6.133 -12.499 -2.973 1.00 93.81 223 SER A C 1
ATOM 1734 O O . SER A 1 223 ? 7.130 -11.974 -2.477 1.00 93.81 223 SER A O 1
ATOM 1736 N N . SER A 1 224 ? 6.197 -13.660 -3.634 1.00 92.31 224 SER A N 1
ATOM 1737 C CA . SER A 1 224 ? 7.444 -14.373 -3.928 1.00 92.31 224 SER A CA 1
ATOM 1738 C C . SER A 1 224 ? 8.143 -13.873 -5.196 1.00 92.31 224 SER A C 1
ATOM 1740 O O . SER A 1 224 ? 9.329 -14.151 -5.389 1.00 92.31 224 SER A O 1
ATOM 1742 N N . VAL A 1 225 ?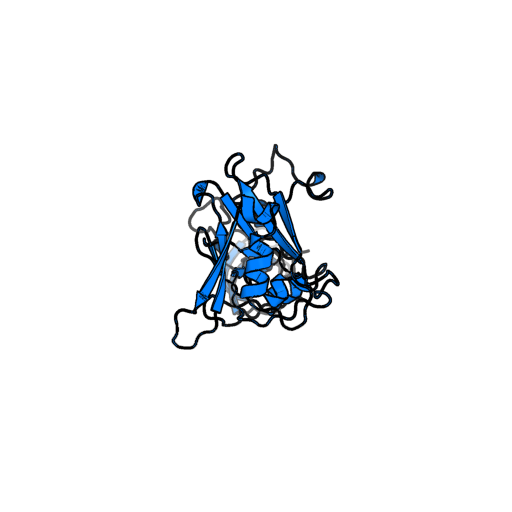 7.436 -13.109 -6.035 1.00 89.62 225 VAL A N 1
ATOM 1743 C CA . VAL A 1 225 ? 7.950 -12.546 -7.285 1.00 89.62 225 VAL A CA 1
ATOM 1744 C C . VAL A 1 225 ? 7.925 -11.028 -7.181 1.00 89.62 225 VAL A C 1
ATOM 1746 O O . VAL A 1 225 ? 6.908 -10.386 -7.421 1.00 89.62 225 VAL A O 1
ATOM 1749 N N . VAL A 1 226 ? 9.070 -10.455 -6.821 1.00 87.44 226 VAL A N 1
ATOM 1750 C CA . VAL A 1 226 ? 9.248 -9.003 -6.770 1.00 87.44 226 VAL A CA 1
ATOM 1751 C C . VAL A 1 226 ? 10.077 -8.568 -7.969 1.00 87.44 226 VAL A C 1
ATOM 1753 O O . VAL A 1 226 ? 11.182 -9.072 -8.168 1.00 87.44 226 VAL A O 1
ATOM 1756 N N . GLN A 1 227 ? 9.529 -7.646 -8.750 1.00 88.75 227 GLN A N 1
ATOM 1757 C CA . GLN A 1 227 ? 10.140 -7.083 -9.942 1.00 88.75 227 GLN A CA 1
ATOM 1758 C C . GLN A 1 227 ? 11.187 -6.023 -9.590 1.00 88.75 227 GLN A C 1
ATOM 1760 O O . GLN A 1 227 ? 11.056 -5.244 -8.637 1.00 88.75 227 GLN A O 1
ATOM 1765 N N . GLU A 1 228 ? 12.224 -5.961 -10.414 1.00 88.19 228 GLU A N 1
ATOM 1766 C CA . GLU A 1 228 ? 13.200 -4.878 -10.398 1.00 88.19 228 GLU A CA 1
ATOM 1767 C C . GLU A 1 228 ? 12.586 -3.587 -10.967 1.00 88.19 228 GLU A C 1
ATOM 1769 O O . GLU A 1 228 ? 11.676 -3.607 -11.799 1.00 88.19 228 GLU A O 1
ATOM 1774 N N . ASP A 1 229 ? 13.128 -2.425 -10.588 1.00 88.56 229 ASP A N 1
ATOM 1775 C CA . ASP A 1 229 ? 12.596 -1.120 -11.023 1.00 88.56 229 ASP A CA 1
ATOM 1776 C C . ASP A 1 229 ? 12.481 -0.995 -12.549 1.00 88.56 229 ASP A C 1
ATOM 1778 O O . ASP A 1 229 ? 11.550 -0.375 -13.063 1.00 88.56 229 ASP A O 1
ATOM 1782 N N . TRP A 1 230 ? 13.420 -1.586 -13.289 1.00 87.00 230 TRP A N 1
ATOM 1783 C CA . TRP A 1 230 ? 13.404 -1.540 -14.746 1.00 87.00 230 TRP A CA 1
ATOM 1784 C C . TRP A 1 230 ? 12.290 -2.397 -15.361 1.00 87.00 230 TRP A C 1
ATOM 1786 O O . TRP A 1 230 ? 11.812 -2.038 -16.433 1.00 87.00 230 TRP A O 1
ATOM 1796 N N . GLU A 1 231 ? 11.854 -3.475 -14.705 1.00 88.50 231 GLU A N 1
ATOM 1797 C CA . GLU A 1 231 ? 10.742 -4.329 -15.150 1.00 88.50 231 GLU A CA 1
ATOM 1798 C C . GLU A 1 231 ? 9.412 -3.581 -14.987 1.00 88.50 231 GLU A C 1
ATOM 1800 O O . GLU A 1 231 ? 8.627 -3.469 -15.930 1.00 88.50 231 GLU A O 1
ATOM 1805 N N . ILE A 1 232 ? 9.235 -2.913 -13.840 1.00 89.00 232 ILE A N 1
ATOM 1806 C CA . ILE A 1 232 ? 8.039 -2.125 -13.491 1.00 89.00 232 ILE A CA 1
ATOM 1807 C C . ILE A 1 232 ? 7.777 -0.987 -14.496 1.00 89.00 232 ILE A C 1
ATOM 1809 O O . ILE A 1 232 ? 6.635 -0.551 -14.694 1.00 89.00 232 ILE A O 1
ATOM 1813 N N . MET A 1 233 ? 8.824 -0.490 -15.163 1.00 86.50 233 MET A N 1
ATOM 1814 C CA . MET A 1 233 ? 8.694 0.542 -16.192 1.00 86.50 233 MET A CA 1
ATOM 1815 C C . MET A 1 233 ? 7.794 0.105 -17.348 1.00 86.50 233 MET A C 1
ATOM 1817 O O . MET A 1 233 ? 7.158 0.983 -17.929 1.00 86.50 233 MET A O 1
ATOM 1821 N N . SER A 1 234 ? 7.698 -1.196 -17.656 1.00 84.19 234 SER A N 1
ATOM 1822 C CA . SER A 1 234 ? 6.753 -1.774 -18.626 1.00 84.19 234 SER A CA 1
ATOM 1823 C C . SER A 1 234 ? 6.676 -0.978 -19.944 1.00 84.19 234 SER A C 1
ATOM 1825 O O . SER A 1 234 ? 5.609 -0.571 -20.408 1.00 84.19 234 SER A O 1
ATOM 1827 N N . GLY A 1 235 ? 7.836 -0.586 -20.481 1.00 80.25 235 GLY A N 1
ATOM 1828 C CA . GLY A 1 235 ? 7.934 0.185 -21.722 1.00 80.25 235 GLY A CA 1
ATOM 1829 C C . GLY A 1 235 ? 7.399 1.628 -21.667 1.00 80.25 235 GLY A C 1
ATOM 1830 O O . GLY A 1 235 ? 7.391 2.319 -22.685 1.00 80.25 235 GLY A O 1
ATOM 1831 N N . LYS A 1 236 ? 6.970 2.134 -20.501 1.00 78.81 236 LYS A N 1
ATOM 1832 C CA . LYS A 1 236 ? 6.299 3.444 -20.342 1.00 78.81 236 LYS A CA 1
ATOM 1833 C C . LYS A 1 236 ? 7.204 4.653 -20.595 1.00 78.81 236 LYS A C 1
ATOM 1835 O O . LYS A 1 236 ? 6.706 5.778 -20.634 1.00 78.81 236 LYS A O 1
ATOM 1840 N N . SER A 1 237 ? 8.517 4.461 -20.719 1.00 81.31 237 SER A N 1
ATOM 1841 C CA . SER A 1 237 ? 9.471 5.544 -20.962 1.00 81.31 237 SER A CA 1
ATOM 1842 C C . SER A 1 237 ? 10.434 5.202 -22.087 1.00 81.31 237 SER A C 1
ATOM 1844 O O . SER A 1 237 ? 11.162 4.219 -22.021 1.00 81.31 237 SER A O 1
ATOM 1846 N N . ALA A 1 238 ? 10.497 6.088 -23.080 1.00 76.31 238 ALA A N 1
ATOM 1847 C CA . ALA A 1 238 ? 11.486 6.029 -24.150 1.00 76.31 238 ALA A CA 1
ATOM 1848 C C . ALA A 1 238 ? 12.862 6.589 -23.734 1.00 76.31 238 ALA A C 1
ATOM 1850 O O . ALA A 1 238 ? 13.779 6.580 -24.545 1.00 76.31 238 ALA A O 1
ATOM 1851 N N . ILE A 1 239 ? 13.014 7.100 -22.506 1.00 82.81 239 ILE A N 1
ATOM 1852 C CA . ILE A 1 239 ? 14.287 7.652 -22.009 1.00 82.81 239 ILE A CA 1
ATOM 1853 C C . ILE A 1 239 ? 15.173 6.543 -21.438 1.00 82.81 239 ILE A C 1
ATOM 1855 O O . ILE A 1 239 ? 16.384 6.551 -21.642 1.00 82.81 239 ILE A O 1
ATOM 1859 N N . PHE A 1 240 ? 14.573 5.584 -20.735 1.00 85.81 240 PHE A N 1
ATOM 1860 C CA . PHE A 1 240 ? 15.285 4.419 -20.227 1.00 85.81 240 PHE A CA 1
ATOM 1861 C C . PHE A 1 240 ? 15.205 3.319 -21.274 1.00 85.81 240 PHE A C 1
ATOM 1863 O O . PHE A 1 240 ? 14.163 2.687 -21.430 1.00 85.81 240 PHE A O 1
ATOM 1870 N N . GLN A 1 241 ? 16.288 3.132 -22.022 1.00 89.50 241 GLN A N 1
ATOM 1871 C CA . GLN A 1 241 ? 16.370 2.146 -23.093 1.00 89.50 241 GLN A CA 1
ATOM 1872 C C . GLN A 1 241 ? 17.532 1.193 -22.861 1.00 89.50 241 GLN A C 1
ATOM 1874 O O . GLN A 1 241 ? 18.604 1.582 -22.394 1.00 89.50 241 GLN A O 1
ATOM 1879 N N . PHE A 1 242 ? 17.325 -0.051 -23.259 1.00 90.12 242 PHE A N 1
ATOM 1880 C CA . PHE A 1 242 ? 18.359 -1.057 -23.366 1.00 90.12 242 PHE A CA 1
ATOM 1881 C C . PHE A 1 242 ? 18.790 -1.195 -24.816 1.00 90.12 242 PHE A C 1
ATOM 1883 O O . PHE A 1 242 ? 17.999 -1.034 -25.741 1.00 90.12 242 PHE A O 1
ATOM 1890 N N . THR A 1 243 ? 20.080 -1.456 -25.011 1.00 91.00 243 THR A N 1
ATOM 1891 C CA . THR A 1 243 ? 20.664 -1.696 -26.329 1.00 91.00 243 THR A CA 1
ATOM 1892 C C . THR A 1 243 ? 21.389 -3.027 -26.304 1.00 91.00 243 THR A C 1
ATOM 1894 O O . THR A 1 243 ? 22.405 -3.176 -25.625 1.00 91.00 243 THR A O 1
ATOM 1897 N N . LYS A 1 244 ? 20.884 -3.990 -27.071 1.00 88.94 244 LYS A N 1
ATOM 1898 C CA . LYS A 1 244 ? 21.570 -5.253 -27.319 1.00 88.94 244 LYS A CA 1
ATOM 1899 C C . LYS A 1 244 ? 22.379 -5.140 -28.602 1.00 88.94 244 LYS A C 1
ATOM 1901 O O . LYS A 1 244 ? 21.825 -4.847 -29.658 1.00 88.94 244 LYS A O 1
ATOM 1906 N N . TYR A 1 245 ? 23.670 -5.439 -28.526 1.00 85.88 245 TYR A N 1
ATOM 1907 C CA . TYR A 1 245 ? 24.535 -5.565 -29.698 1.00 85.88 245 TYR A CA 1
ATOM 1908 C C . TYR A 1 245 ? 24.599 -7.026 -30.155 1.00 85.88 245 TYR A C 1
ATOM 1910 O O . TYR A 1 245 ? 24.650 -7.946 -29.337 1.00 85.88 245 TYR A O 1
ATOM 1918 N N . SER A 1 246 ? 24.598 -7.264 -31.467 1.00 75.44 246 SER A N 1
ATOM 1919 C CA . SER A 1 246 ? 24.782 -8.604 -32.024 1.00 75.44 246 SER A CA 1
ATOM 1920 C C . SER A 1 246 ? 26.173 -9.146 -31.686 1.00 75.44 246 SER A C 1
ATOM 1922 O O . SER A 1 246 ? 27.174 -8.504 -31.996 1.00 75.44 246 SER A O 1
ATOM 1924 N N . ALA A 1 247 ? 26.247 -10.358 -31.127 1.00 63.22 247 ALA A N 1
ATOM 1925 C CA . ALA A 1 247 ? 27.517 -11.011 -30.785 1.00 63.22 247 ALA A CA 1
ATOM 1926 C C . ALA A 1 247 ? 28.400 -11.314 -32.015 1.00 63.22 247 ALA A C 1
ATOM 1928 O O . ALA A 1 247 ? 29.619 -11.413 -31.905 1.00 63.22 247 ALA A O 1
ATOM 1929 N N . ALA A 1 248 ? 27.784 -11.455 -33.192 1.00 56.72 248 ALA A N 1
ATOM 1930 C CA . ALA A 1 248 ? 28.470 -11.658 -34.459 1.00 56.72 248 ALA A CA 1
ATOM 1931 C C . ALA A 1 248 ? 28.671 -10.312 -35.165 1.00 56.72 248 ALA A C 1
ATOM 1933 O O . ALA A 1 248 ? 27.898 -9.945 -36.048 1.00 56.72 248 ALA A O 1
ATOM 1934 N N . VAL A 1 249 ? 29.717 -9.579 -34.781 1.00 54.41 249 VAL A N 1
ATOM 1935 C CA . VAL A 1 249 ? 30.267 -8.540 -35.657 1.00 54.41 249 VAL A CA 1
ATOM 1936 C C . VAL A 1 249 ? 30.811 -9.260 -36.887 1.00 54.41 249 VAL A C 1
ATOM 1938 O O . VAL A 1 249 ? 31.854 -9.912 -36.837 1.00 54.41 249 VAL A O 1
ATOM 1941 N N . VAL A 1 250 ? 30.084 -9.193 -38.000 1.00 60.97 250 VAL A N 1
ATOM 1942 C CA . VAL A 1 250 ? 30.704 -9.443 -39.303 1.00 60.97 250 VAL A CA 1
ATOM 1943 C C . VAL A 1 250 ? 31.617 -8.243 -39.531 1.00 60.97 250 VAL A C 1
ATOM 1945 O O . VAL A 1 250 ? 31.199 -7.133 -39.229 1.00 60.97 250 VAL A O 1
ATOM 1948 N N . ALA A 1 251 ? 32.847 -8.437 -40.016 1.00 65.19 251 ALA A N 1
ATOM 1949 C CA . ALA A 1 251 ? 33.928 -7.432 -40.026 1.00 65.19 251 ALA A CA 1
ATOM 1950 C C . ALA A 1 251 ? 33.570 -6.011 -40.542 1.00 65.19 251 ALA A C 1
ATOM 1952 O O . ALA A 1 251 ? 34.346 -5.085 -40.343 1.00 65.19 251 ALA A O 1
ATOM 1953 N N . THR A 1 252 ? 32.415 -5.841 -41.189 1.00 74.25 252 THR A N 1
ATOM 1954 C CA . THR A 1 252 ? 31.895 -4.609 -41.792 1.00 74.25 252 THR A CA 1
ATOM 1955 C C . THR A 1 252 ? 30.427 -4.312 -41.438 1.00 74.25 252 THR A C 1
ATOM 1957 O O . THR A 1 252 ? 29.814 -3.452 -42.064 1.00 74.25 252 THR A O 1
ATOM 1960 N N . THR A 1 253 ? 29.774 -5.034 -40.519 1.00 82.25 253 THR A N 1
ATOM 1961 C CA . THR A 1 253 ? 28.355 -4.795 -40.179 1.00 82.25 253 THR A CA 1
ATOM 1962 C C . THR A 1 253 ? 28.059 -5.061 -38.709 1.00 82.25 253 THR A C 1
ATOM 1964 O O . THR A 1 253 ? 28.229 -6.181 -38.228 1.00 82.25 253 THR A O 1
ATOM 1967 N N . ASN A 1 254 ? 27.522 -4.042 -38.039 1.00 86.56 254 ASN A N 1
ATOM 1968 C CA . ASN A 1 254 ? 27.017 -4.110 -36.675 1.00 86.56 254 ASN A CA 1
ATOM 1969 C C . ASN A 1 254 ? 25.494 -4.034 -36.687 1.00 86.56 254 ASN A C 1
ATOM 1971 O O . ASN A 1 254 ? 24.897 -3.245 -37.418 1.00 86.56 254 ASN A O 1
ATOM 1975 N N . THR A 1 255 ? 24.855 -4.860 -35.865 1.00 88.44 255 THR A N 1
ATOM 1976 C CA . THR A 1 255 ? 23.419 -4.764 -35.608 1.00 88.44 255 THR A CA 1
ATOM 1977 C C . THR A 1 255 ? 23.200 -4.507 -34.129 1.00 88.44 255 THR A C 1
ATOM 1979 O O . THR A 1 255 ? 23.760 -5.211 -33.286 1.00 88.44 255 THR A O 1
ATOM 1982 N N . SER A 1 256 ? 22.361 -3.528 -33.811 1.00 92.00 256 SER A N 1
ATOM 1983 C CA . SER A 1 256 ? 21.866 -3.313 -32.459 1.00 92.00 256 SER A CA 1
ATOM 1984 C C . SER A 1 256 ? 20.344 -3.265 -32.432 1.00 92.00 256 SER A C 1
ATOM 1986 O O . SER A 1 256 ? 19.687 -2.935 -33.421 1.00 92.00 256 SER A O 1
ATOM 1988 N N . ILE A 1 257 ? 19.780 -3.665 -31.299 1.00 92.50 257 ILE A N 1
ATOM 1989 C CA . ILE A 1 257 ? 18.345 -3.633 -31.030 1.00 92.50 257 ILE A CA 1
ATOM 1990 C C . ILE A 1 257 ? 18.158 -2.770 -29.790 1.00 92.50 257 ILE A C 1
ATOM 1992 O O . ILE A 1 257 ? 18.740 -3.060 -28.744 1.00 92.50 257 ILE A O 1
ATOM 1996 N N . ILE A 1 258 ? 17.383 -1.700 -29.936 1.00 92.81 258 ILE A N 1
ATOM 1997 C CA . ILE A 1 258 ? 17.117 -0.700 -28.907 1.00 92.81 258 ILE A CA 1
ATOM 1998 C C . ILE A 1 258 ? 15.646 -0.792 -28.517 1.00 92.81 258 ILE A C 1
ATOM 2000 O O . ILE A 1 258 ? 14.770 -0.732 -29.380 1.00 92.81 258 ILE A O 1
ATOM 2004 N N . TYR A 1 259 ? 15.369 -0.925 -27.228 1.00 92.31 259 TYR A N 1
ATOM 2005 C CA . TYR A 1 259 ? 14.012 -1.063 -26.700 1.00 92.31 259 TYR A CA 1
ATOM 2006 C C . TYR A 1 259 ? 13.895 -0.429 -25.315 1.00 92.31 259 TYR A C 1
ATOM 2008 O O . TYR A 1 259 ? 14.908 -0.273 -24.631 1.00 92.31 259 TYR A O 1
ATOM 2016 N N . PRO A 1 260 ? 12.691 -0.008 -24.897 1.00 90.81 260 PRO A N 1
ATOM 2017 C CA . PRO A 1 260 ? 12.510 0.616 -23.594 1.00 90.81 260 PRO A CA 1
ATOM 2018 C C . PRO A 1 260 ? 12.679 -0.395 -22.449 1.00 90.81 260 PRO A C 1
ATOM 2020 O O . PRO A 1 260 ? 12.483 -1.598 -22.619 1.00 90.81 260 PRO A O 1
ATOM 2023 N N . ALA A 1 261 ? 13.040 0.101 -21.267 1.00 89.38 261 ALA A N 1
ATOM 2024 C CA . ALA A 1 261 ? 13.119 -0.705 -20.053 1.00 89.38 261 ALA A CA 1
ATOM 2025 C C . ALA A 1 261 ? 11.753 -1.334 -19.719 1.00 89.38 261 ALA A C 1
ATOM 2027 O O . ALA A 1 261 ? 10.714 -0.669 -19.811 1.00 89.38 261 ALA A O 1
ATOM 2028 N N . GLY A 1 262 ? 11.771 -2.616 -19.350 1.00 87.94 262 GLY A N 1
ATOM 2029 C CA . GLY A 1 262 ? 10.571 -3.397 -19.041 1.00 87.94 262 GLY A CA 1
ATOM 2030 C C . GLY A 1 262 ? 9.767 -3.819 -20.274 1.00 87.94 262 GLY A C 1
ATOM 2031 O O . GLY A 1 262 ? 8.591 -4.128 -20.140 1.00 87.94 262 GLY A O 1
ATOM 2032 N N . ALA A 1 263 ? 10.358 -3.775 -21.473 1.00 89.62 263 ALA A N 1
ATOM 2033 C CA . ALA A 1 263 ? 9.730 -4.325 -22.672 1.00 89.62 263 ALA A CA 1
ATOM 2034 C C . ALA A 1 263 ? 9.677 -5.861 -22.628 1.00 89.62 263 ALA A C 1
ATOM 2036 O O . ALA A 1 263 ? 10.617 -6.513 -22.166 1.00 89.62 263 ALA A O 1
ATOM 2037 N N . GLU A 1 264 ? 8.607 -6.426 -23.176 1.00 90.88 264 GLU A N 1
ATOM 2038 C CA . GLU A 1 264 ? 8.365 -7.863 -23.264 1.00 90.88 264 GLU A CA 1
ATOM 2039 C C . GLU A 1 264 ? 8.527 -8.390 -24.700 1.00 90.88 264 GLU A C 1
ATOM 2041 O O . GLU A 1 264 ? 8.638 -7.651 -25.683 1.00 90.88 264 GLU A O 1
ATOM 2046 N N . VAL A 1 265 ? 8.543 -9.718 -24.844 1.00 91.56 265 VAL A N 1
ATOM 2047 C CA . VAL A 1 265 ? 8.534 -10.367 -26.162 1.00 91.56 265 VAL A CA 1
ATOM 2048 C C . VAL A 1 265 ? 7.261 -9.975 -26.910 1.00 91.56 265 VAL A C 1
ATOM 2050 O O . VAL A 1 265 ? 6.157 -10.141 -26.400 1.00 91.56 265 VAL A O 1
ATOM 2053 N N . GLY A 1 266 ? 7.411 -9.512 -28.151 1.00 91.56 266 GLY A N 1
ATOM 2054 C CA . GLY A 1 266 ? 6.306 -8.987 -28.953 1.00 91.56 266 GLY A CA 1
ATOM 2055 C C . GLY A 1 266 ? 6.185 -7.461 -28.947 1.00 91.56 266 GLY A C 1
ATOM 2056 O O . GLY A 1 266 ? 5.490 -6.925 -29.813 1.00 91.56 266 GLY A O 1
ATOM 2057 N N . ASP A 1 267 ? 6.891 -6.756 -28.060 1.00 90.12 267 ASP A N 1
ATOM 2058 C CA . ASP A 1 267 ? 6.903 -5.293 -28.063 1.00 90.12 267 ASP A CA 1
ATOM 2059 C C . ASP A 1 267 ? 7.708 -4.718 -29.233 1.00 90.12 267 ASP A C 1
ATOM 2061 O O . ASP A 1 267 ? 8.584 -5.361 -29.825 1.00 90.12 267 ASP A O 1
ATOM 2065 N N . PHE A 1 268 ? 7.402 -3.466 -29.579 1.00 90.75 268 PHE A N 1
ATOM 2066 C CA . PHE A 1 268 ? 8.133 -2.735 -30.606 1.00 90.75 268 PHE A CA 1
ATOM 2067 C C . PHE A 1 268 ? 9.507 -2.280 -30.108 1.00 90.75 268 PHE A C 1
ATOM 2069 O O . PHE A 1 268 ? 9.655 -1.703 -29.032 1.00 90.75 268 PHE A O 1
ATOM 2076 N N . ALA A 1 269 ? 10.500 -2.458 -30.969 1.00 92.44 269 ALA A N 1
ATOM 2077 C CA . ALA A 1 269 ? 11.874 -2.028 -30.795 1.00 92.44 269 ALA A CA 1
ATOM 2078 C C . ALA A 1 269 ? 12.398 -1.348 -32.064 1.00 92.44 269 ALA A C 1
ATOM 2080 O O . ALA A 1 269 ? 11.813 -1.443 -33.149 1.00 92.44 269 ALA A O 1
ATOM 2081 N N . LEU A 1 270 ? 13.536 -0.675 -31.930 1.00 93.75 270 LEU A N 1
ATOM 2082 C CA . LEU A 1 270 ? 14.292 -0.116 -33.039 1.00 93.75 270 LEU A CA 1
ATOM 2083 C C . LEU A 1 270 ? 15.483 -1.022 -33.342 1.00 93.75 270 LEU A C 1
ATOM 2085 O O . LEU A 1 270 ? 16.371 -1.195 -32.510 1.00 93.75 270 LEU A O 1
ATOM 2089 N N . LYS A 1 271 ? 15.535 -1.565 -34.557 1.00 93.50 271 LYS A N 1
ATOM 2090 C CA . LYS A 1 271 ? 16.717 -2.259 -35.063 1.00 93.50 271 LYS A CA 1
ATOM 2091 C C . LYS A 1 271 ? 17.578 -1.285 -35.852 1.00 93.50 271 LYS A C 1
ATOM 2093 O O . LYS A 1 271 ? 17.116 -0.702 -36.834 1.00 93.50 271 LYS A O 1
ATOM 2098 N N . VAL A 1 272 ? 18.833 -1.151 -35.444 1.00 93.75 272 VAL A N 1
ATOM 2099 C CA . VAL A 1 272 ? 19.834 -0.331 -36.123 1.00 93.75 272 VAL A CA 1
ATOM 2100 C C . VAL A 1 272 ? 20.843 -1.251 -36.799 1.00 93.75 272 VAL A C 1
ATOM 2102 O O . VAL A 1 272 ? 21.407 -2.141 -36.166 1.00 93.75 272 VAL A O 1
ATOM 2105 N N . VAL A 1 273 ? 21.057 -1.052 -38.098 1.00 91.81 273 VAL A N 1
ATOM 2106 C CA . VAL A 1 273 ? 22.074 -1.766 -38.880 1.00 91.81 273 VAL A CA 1
ATOM 2107 C C . VAL A 1 273 ? 23.086 -0.755 -39.390 1.00 91.81 273 VAL A C 1
ATOM 2109 O O . VAL A 1 273 ? 22.756 0.103 -40.209 1.00 91.81 273 VAL A O 1
ATOM 2112 N N . GLU A 1 274 ? 24.315 -0.870 -38.908 1.00 91.06 274 GLU A N 1
ATOM 2113 C CA . GLU A 1 274 ? 25.442 -0.013 -39.263 1.00 91.06 274 GLU A CA 1
ATOM 2114 C C . GLU A 1 274 ? 26.421 -0.808 -40.121 1.00 91.06 274 GLU A C 1
ATOM 2116 O O . GLU A 1 274 ? 26.821 -1.914 -39.760 1.00 91.06 274 GLU A O 1
ATOM 2121 N N . GLN A 1 275 ? 26.795 -0.262 -41.276 1.00 89.00 275 GLN A N 1
ATOM 2122 C CA . GLN A 1 275 ? 27.761 -0.870 -42.186 1.00 89.00 275 GLN A CA 1
ATOM 2123 C C . GLN A 1 275 ? 29.017 -0.013 -42.248 1.00 89.00 275 GLN A C 1
ATOM 2125 O O . GLN A 1 275 ? 28.924 1.190 -42.486 1.00 89.00 275 GLN A O 1
ATOM 2130 N N . TYR A 1 276 ? 30.170 -0.648 -42.080 1.00 85.12 276 TYR A N 1
ATOM 2131 C CA . TYR A 1 276 ? 31.483 -0.017 -42.095 1.00 85.12 276 TYR A CA 1
ATOM 2132 C C . TYR A 1 276 ? 32.286 -0.486 -43.304 1.00 85.12 276 TYR A C 1
ATOM 2134 O O . TYR A 1 276 ? 32.095 -1.603 -43.786 1.00 85.12 276 TYR A O 1
ATOM 2142 N N . ASP A 1 277 ? 33.189 0.350 -43.796 1.00 82.38 277 ASP A N 1
ATOM 2143 C CA . ASP A 1 277 ? 34.174 -0.065 -44.791 1.00 82.38 277 ASP A CA 1
ATOM 2144 C C . ASP A 1 277 ? 35.412 -0.720 -44.145 1.00 82.38 277 ASP A C 1
ATOM 2146 O O . ASP A 1 277 ? 35.426 -1.066 -42.963 1.00 82.38 277 ASP A O 1
ATOM 2150 N N . ALA A 1 278 ? 36.466 -0.938 -44.936 1.00 77.62 278 ALA A N 1
ATOM 2151 C CA . ALA A 1 278 ? 37.723 -1.515 -44.454 1.00 77.62 278 ALA A CA 1
ATOM 2152 C C . ALA A 1 278 ? 38.548 -0.558 -43.560 1.00 77.62 278 ALA A C 1
ATOM 2154 O O . ALA A 1 278 ? 39.566 -0.976 -43.005 1.00 77.62 278 ALA A O 1
ATOM 2155 N N . THR A 1 279 ? 38.142 0.709 -43.438 1.00 77.38 279 THR A N 1
ATOM 2156 C CA . THR A 1 279 ? 38.813 1.798 -42.706 1.00 77.38 279 THR A CA 1
ATOM 2157 C C . THR A 1 279 ? 38.034 2.249 -41.459 1.00 77.38 279 THR A C 1
ATOM 2159 O O . THR A 1 279 ? 38.195 3.371 -40.987 1.00 77.38 279 THR A O 1
ATOM 2162 N N . PRO A 1 280 ? 37.356 1.307 -40.785 1.00 76.44 280 PRO A N 1
ATOM 2163 C CA . PRO A 1 280 ? 36.279 1.539 -39.809 1.00 76.44 280 PRO A CA 1
ATOM 2164 C C . PRO A 1 280 ? 35.342 2.743 -39.993 1.00 76.44 280 PRO A C 1
ATOM 2166 O O . PRO A 1 280 ? 34.731 3.175 -39.012 1.00 76.44 280 PRO A O 1
ATOM 2169 N N . GLU A 1 281 ? 35.188 3.296 -41.197 1.00 83.56 281 GLU A N 1
ATOM 2170 C CA . GLU A 1 281 ? 34.288 4.429 -41.411 1.00 83.56 281 GLU A CA 1
ATOM 2171 C C . GLU A 1 281 ? 32.863 3.931 -41.652 1.00 83.56 281 GLU A C 1
ATOM 2173 O O . GLU A 1 281 ? 32.634 2.956 -42.369 1.00 83.56 281 GLU A O 1
ATOM 2178 N N . LEU A 1 282 ? 31.888 4.592 -41.020 1.00 86.50 282 LEU A N 1
ATOM 2179 C CA . LEU A 1 282 ? 30.472 4.283 -41.192 1.00 86.50 282 LEU A CA 1
ATOM 2180 C C . LEU A 1 282 ? 30.025 4.700 -42.600 1.00 86.50 282 LEU A C 1
ATOM 2182 O O . LEU A 1 282 ? 30.023 5.883 -42.930 1.00 86.50 282 LEU A O 1
ATOM 2186 N N . VAL A 1 283 ? 29.591 3.730 -43.401 1.00 90.31 283 VAL A N 1
ATOM 2187 C CA . VAL A 1 283 ? 29.123 3.937 -44.778 1.00 90.31 283 VAL A CA 1
ATOM 2188 C C . VAL A 1 283 ? 27.606 4.081 -44.828 1.00 90.31 283 VAL A C 1
ATOM 2190 O O . VAL A 1 283 ? 27.096 4.997 -45.466 1.00 90.31 283 VAL A O 1
ATOM 2193 N N . ASN A 1 284 ? 26.876 3.187 -44.153 1.00 89.75 284 ASN A N 1
ATOM 2194 C CA . ASN A 1 284 ? 25.412 3.188 -44.140 1.00 89.75 284 ASN A CA 1
ATOM 2195 C C . ASN A 1 284 ? 24.872 2.954 -42.731 1.00 89.75 284 ASN A C 1
ATOM 2197 O O . ASN A 1 284 ? 25.415 2.146 -41.977 1.00 89.75 284 ASN A O 1
ATOM 2201 N N . LYS A 1 285 ? 23.741 3.596 -42.424 1.00 92.69 285 LYS A N 1
ATOM 2202 C CA . LYS A 1 285 ? 22.949 3.357 -41.217 1.00 92.69 285 LYS A CA 1
ATOM 2203 C C . LYS A 1 285 ? 21.482 3.182 -41.597 1.00 92.69 285 LYS A C 1
ATOM 2205 O O . LYS A 1 285 ? 20.905 4.055 -42.242 1.00 92.69 285 LYS A O 1
ATOM 2210 N N . PHE A 1 286 ? 20.889 2.068 -41.183 1.00 93.44 286 PHE A N 1
ATOM 2211 C CA . PHE A 1 286 ? 19.468 1.781 -41.367 1.00 93.44 286 PHE A CA 1
ATOM 2212 C C . PHE A 1 286 ? 18.779 1.660 -40.013 1.00 93.44 286 PHE A C 1
ATOM 2214 O O . PHE A 1 286 ? 19.264 0.950 -39.136 1.00 93.44 286 PHE A O 1
ATOM 2221 N N . GLU A 1 287 ? 17.640 2.329 -39.871 1.00 94.94 287 GLU A N 1
ATOM 2222 C CA . GLU A 1 287 ? 16.797 2.328 -38.676 1.00 94.94 287 GLU A CA 1
ATOM 2223 C C . GLU A 1 287 ? 15.438 1.737 -39.050 1.00 94.94 287 GLU A C 1
ATOM 2225 O O . GLU A 1 287 ? 14.738 2.262 -39.917 1.00 94.94 287 GLU A O 1
ATOM 2230 N N . LEU A 1 288 ? 15.103 0.590 -38.460 1.00 94.19 288 LEU A N 1
ATOM 2231 C CA . LEU A 1 288 ? 13.961 -0.224 -38.866 1.00 94.19 288 LEU A CA 1
ATOM 2232 C C . LEU A 1 288 ? 13.090 -0.575 -37.653 1.00 94.19 288 LEU A C 1
ATOM 2234 O O . LEU A 1 288 ? 13.640 -0.921 -36.603 1.00 94.19 288 LEU A O 1
ATOM 2238 N N . PRO A 1 289 ? 11.750 -0.551 -37.784 1.00 94.50 289 PRO A N 1
ATOM 2239 C CA . PRO A 1 289 ? 10.882 -1.108 -36.758 1.00 94.50 289 PRO A CA 1
ATOM 2240 C C . PRO A 1 289 ? 11.141 -2.612 -36.633 1.00 94.50 289 PRO A C 1
ATOM 2242 O O . PRO A 1 289 ? 11.316 -3.316 -37.632 1.00 94.50 289 PRO A O 1
ATOM 2245 N N . TYR A 1 290 ? 11.167 -3.098 -35.400 1.00 94.25 290 TYR A N 1
ATOM 2246 C CA . TYR A 1 290 ? 11.426 -4.489 -35.067 1.00 94.25 290 TYR A CA 1
ATOM 2247 C C . TYR A 1 290 ? 10.489 -4.942 -33.948 1.00 94.25 290 TYR A C 1
ATOM 2249 O O . TYR A 1 290 ? 10.019 -4.122 -33.163 1.00 94.25 290 TYR A O 1
ATOM 2257 N N . THR A 1 291 ? 10.203 -6.237 -33.891 1.00 94.75 291 THR A N 1
ATOM 2258 C CA . THR A 1 291 ? 9.396 -6.850 -32.833 1.00 94.75 291 THR A CA 1
ATOM 2259 C C . THR A 1 291 ? 10.319 -7.715 -31.998 1.00 94.75 291 THR A C 1
ATOM 2261 O O . THR A 1 291 ? 11.008 -8.562 -32.561 1.00 94.75 291 THR A O 1
ATOM 2264 N N . LEU A 1 292 ? 10.353 -7.483 -30.686 1.00 92.38 292 LEU A N 1
ATOM 2265 C CA . LEU A 1 292 ? 11.274 -8.171 -29.786 1.00 92.38 292 LEU A CA 1
ATOM 2266 C C . LEU A 1 292 ? 11.013 -9.673 -29.749 1.00 92.38 292 LEU A C 1
ATOM 2268 O O . LEU A 1 292 ? 9.877 -10.117 -29.571 1.00 92.38 292 LEU A O 1
ATOM 2272 N N . GLU A 1 293 ? 12.090 -10.446 -29.851 1.00 92.44 293 GLU A N 1
ATOM 2273 C CA . GLU A 1 293 ? 12.086 -11.887 -29.643 1.00 92.44 293 GLU A CA 1
ATOM 2274 C C . GLU A 1 293 ? 12.712 -12.230 -28.284 1.00 92.44 293 GLU A C 1
ATOM 2276 O O . GLU A 1 293 ? 13.470 -11.452 -27.705 1.00 92.44 293 GLU A O 1
ATOM 2281 N N . ALA A 1 294 ? 12.437 -13.434 -27.770 1.00 87.50 294 ALA A N 1
ATOM 2282 C CA . ALA A 1 294 ? 12.921 -13.872 -26.454 1.00 87.50 294 ALA A CA 1
ATOM 2283 C C . ALA A 1 294 ? 14.449 -13.786 -26.298 1.00 87.50 294 ALA A C 1
ATOM 2285 O O . ALA A 1 294 ? 14.949 -13.569 -25.200 1.00 87.50 294 ALA A O 1
ATOM 2286 N N . GLY A 1 295 ? 15.199 -13.934 -27.393 1.00 86.38 295 GLY A N 1
ATOM 2287 C CA . GLY A 1 295 ? 16.653 -13.826 -27.366 1.00 86.38 295 GLY A CA 1
ATOM 2288 C C . GLY A 1 295 ? 17.176 -12.397 -27.225 1.00 86.38 295 GLY A C 1
ATOM 2289 O O . GLY A 1 295 ? 18.373 -12.244 -26.989 1.00 86.38 295 GLY A O 1
ATOM 2290 N N . ASP A 1 296 ? 16.352 -11.361 -27.418 1.00 87.19 296 ASP A N 1
ATOM 2291 C CA . ASP A 1 296 ? 16.779 -9.953 -27.487 1.00 87.19 296 ASP A CA 1
ATOM 2292 C C . ASP A 1 296 ? 16.763 -9.204 -26.168 1.00 87.19 296 ASP A C 1
ATOM 2294 O O . ASP A 1 296 ? 17.508 -8.230 -26.007 1.00 87.19 296 ASP A O 1
ATOM 2298 N N . LEU A 1 297 ? 15.953 -9.682 -25.232 1.00 86.94 297 LEU A N 1
ATOM 2299 C CA . LEU A 1 297 ? 15.837 -9.120 -23.901 1.00 86.94 297 LEU A CA 1
ATOM 2300 C C . LEU A 1 297 ? 17.116 -9.409 -23.110 1.00 86.94 297 LEU A C 1
ATOM 2302 O O . LEU A 1 297 ? 17.550 -10.554 -22.983 1.00 86.94 297 LEU A O 1
ATOM 2306 N N . ILE A 1 298 ? 17.748 -8.348 -22.621 1.00 84.12 298 ILE A N 1
ATOM 2307 C CA . ILE A 1 298 ? 18.904 -8.414 -21.738 1.00 84.12 298 ILE A CA 1
ATOM 2308 C C . ILE A 1 298 ? 18.413 -8.286 -20.304 1.00 84.12 298 ILE A C 1
ATOM 2310 O O . ILE A 1 298 ? 17.526 -7.484 -20.020 1.00 84.12 298 ILE A O 1
ATOM 2314 N N . THR A 1 299 ? 19.029 -9.037 -19.400 1.00 79.06 299 THR A N 1
ATOM 2315 C CA . THR A 1 299 ? 18.892 -8.805 -17.963 1.00 79.06 299 THR A CA 1
ATOM 2316 C C . THR A 1 299 ? 20.001 -7.836 -17.550 1.00 79.06 299 THR A C 1
ATOM 2318 O O . THR A 1 299 ? 21.177 -8.174 -17.730 1.00 79.06 299 THR A O 1
ATOM 2321 N N . PRO A 1 300 ? 19.673 -6.622 -17.078 1.00 72.75 300 PRO A N 1
ATOM 2322 C CA . PRO A 1 300 ? 20.670 -5.686 -16.570 1.00 72.75 300 PRO A CA 1
ATOM 2323 C C . PRO A 1 300 ? 21.443 -6.292 -15.382 1.00 72.75 300 PRO A C 1
ATOM 2325 O O . PRO A 1 300 ? 20.864 -7.096 -14.648 1.00 72.75 300 PRO A O 1
ATOM 2328 N N . PRO A 1 301 ? 22.736 -5.954 -15.213 1.00 61.16 301 PRO A N 1
ATOM 2329 C CA . PRO A 1 301 ? 23.534 -6.394 -14.070 1.00 61.16 301 PRO A CA 1
ATOM 2330 C C . PRO A 1 301 ? 23.120 -5.730 -12.753 1.00 61.16 301 PRO A C 1
ATOM 2332 O O . PRO A 1 301 ? 22.570 -4.605 -12.802 1.00 61.16 301 PRO A O 1
#

Secondary structure (DSSP, 8-state):
--EEEE-SSS-EEEE---SSGGG--EEEEPPPTTB-SS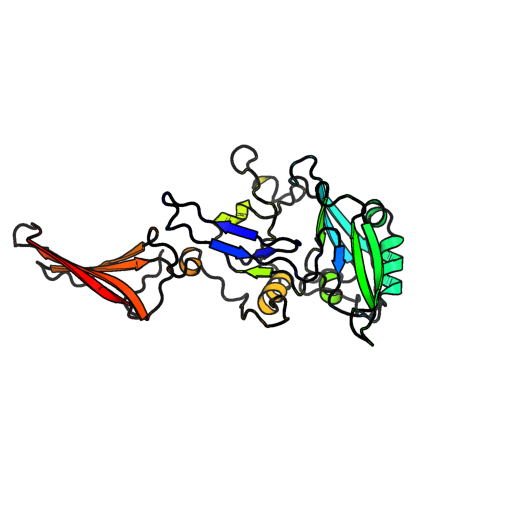EEE-SS-S-B---SB-TTS-BTTEEEEEEEEGGGTT--EEEEEEEPP--TTB-HHHHHHHHHH-HHHHHHEEEEEEE-SSTTPPEEEEEEESS-TTTEEEEEPSSTTHHHH-TTTT-EEEE--GGGGGGBPP-TTSTTTTTT--TTT-------BEE--TTT-HHHHHHHHT-B-TTS-B----TT----HHHHTTT--SSSEEEEEPS--BTTEEEEEEEETT--TT-EEEEEEEEE-SSS-EEEEEEEEEE--TTTPPPP-

pLDDT: mean 87.04, std 11.39, range [50.5, 97.88]

Sequence (301 aa):
MTFYQNPFSFDFQGNLLLGDRHHIPGFPVKRNAGRGDDLAMAWESGPFDLSGNDADANSRDTLVIWFARNTDEFTNWGQISIALPNGAAETNATISAALNADAQFSAWFSVSTSPGNDVGEQERLFIKQKKTVGEFRFYIQNGRAEEALQFNARSGVSEILTYFDRDRVFHFFTADERTRYNPAGDRPGSNALIKLDPAGSNVDAAVIDNAVNAAGKSLGYDSSVVQEDWEIMSGKSAIFQFTKYSAAVVATTNTSIIYPAGAEVGDFALKVVEQYDATPELVNKFELPYTLEAGDLITPP

Radius of gyration: 24.92 Å; chains: 1; bounding box: 70×37×72 Å

Foldseek 3Di:
DFKKWFAAQQKDWDWDDDPDPVQIDIDIFHAQLQDDLFKFWFPDAFQWQQAFFWQQRHRLQKWKKWKAWPPPPRQAIDIDIFGADNHGTHHLVRRQVRQCPDPVNVVFWHKDWDADPDDPGHIIIMIGTPDDSNTMDMGIDFTRNCVGRVSRLATGMDQAAPVCVLQAHQHCPDPVRVVVDDVVPRDRHVNRIDTADLPNDVRSQCCQCSHDHSVSHDPRGGSVDHDHNLLNCLQSGPVAKDKDWDPDPPVFKTWIWIGGRNYDQQDKIWIWIWGADPVRDTDDIDIDIDGDDPVRDDDDD